Protein AF-A0A7R9NXJ5-F1 (afdb_monomer_lite)

Secondary structure (DSSP, 8-state):
----------------------------S---SS-S--S------SS------S--------------------PPS-S-HHHHHHHHHHHHHHHHHHHHHHHHHHHHHHHHHHHHHHHHHHHHHHHHHHHHHHHHHHHHHHHHHHHHHHHHHHHHHHHHHHHHHHHHHHHHHHHHHHHHHHHHHHHHHHHHHHHHHHHHHHHHS-HHHHHHHHHHHHHHHHHHHHHHHHHHHHHHHHHHHHHHHHHHHHHHHHHHH-S------

Radius of gyration: 55.06 Å; chains: 1; bounding box: 119×91×151 Å

InterPro domains:
  IPR051234 TAO Serine/Threonine-Protein Kinase [PTHR47167] (94-249)

pLDDT: mean 73.95, std 26.79, range [26.92, 98.69]

Sequence (265 aa):
MVCAFLQASGSFVASRESSKGEYLHCASPVHTWLSLHSRSAHQYDVTLLSPCALELWVPPCVALEGRSRGLALRLPHGQDHSSTLTHFTNLLWELTKRQHQLEQAHAMLLRHHEKTQELEYHQQRAVHQLREDQTHRQHTTELHNQDDYMQRLERELRKKHALELKQQPKSLKQKEMQIRKQFRETCKIQTLQYKALKTQILQSTPKEEQKTVIKKLKEEQRRKLALLGDQYEQSIAEMLQKQSTSHDELVVGFVLHAGPQDSFI

Structure (mmCIF, N/CA/C/O backbone):
data_AF-A0A7R9NXJ5-F1
#
_entry.id   AF-A0A7R9NXJ5-F1
#
loop_
_atom_site.group_PDB
_atom_site.id
_atom_site.type_symbol
_atom_site.label_atom_id
_atom_site.label_alt_id
_atom_site.label_comp_id
_atom_site.label_asym_id
_atom_site.label_entity_id
_atom_site.label_seq_id
_atom_site.pdbx_PDB_ins_code
_atom_site.Cartn_x
_atom_site.Cartn_y
_atom_site.Cartn_z
_atom_site.occupancy
_atom_site.B_iso_or_equiv
_atom_site.auth_seq_id
_atom_site.auth_comp_id
_atom_site.auth_asym_id
_atom_site.auth_atom_id
_atom_site.pdbx_PDB_model_num
ATOM 1 N N . MET A 1 1 ? 4.824 -61.905 -16.560 1.00 43.16 1 MET A N 1
ATOM 2 C CA . MET A 1 1 ? 6.131 -61.302 -16.228 1.00 43.16 1 MET A CA 1
ATOM 3 C C . MET A 1 1 ? 5.915 -60.379 -15.051 1.00 43.16 1 MET A C 1
ATOM 5 O O . MET A 1 1 ? 5.265 -59.354 -15.184 1.00 43.16 1 MET A O 1
ATOM 9 N N . VAL A 1 2 ? 6.339 -60.856 -13.888 1.00 32.81 2 VAL A N 1
ATOM 10 C CA . VAL A 1 2 ? 6.248 -60.201 -12.586 1.00 32.81 2 VAL A CA 1
ATOM 11 C C . VAL A 1 2 ? 7.582 -59.496 -12.368 1.00 32.81 2 VAL A C 1
ATOM 13 O O . VAL A 1 2 ? 8.611 -60.154 -12.477 1.00 32.81 2 VAL A O 1
ATOM 16 N N . CYS A 1 3 ? 7.576 -58.207 -12.043 1.00 33.50 3 CYS A N 1
ATOM 17 C CA . CYS A 1 3 ? 8.695 -57.581 -11.343 1.00 33.50 3 CYS A CA 1
ATOM 18 C C . CYS A 1 3 ? 8.150 -56.945 -10.069 1.00 33.50 3 CYS A C 1
ATOM 20 O O . CYS A 1 3 ? 7.547 -55.876 -10.083 1.00 33.50 3 CYS A O 1
ATOM 22 N N . ALA A 1 4 ? 8.337 -57.691 -8.986 1.00 36.78 4 ALA A N 1
ATOM 23 C CA . ALA A 1 4 ? 8.183 -57.274 -7.609 1.00 36.78 4 ALA A CA 1
ATOM 24 C C . ALA A 1 4 ? 9.553 -56.844 -7.064 1.00 36.78 4 ALA A C 1
ATOM 26 O O . ALA A 1 4 ? 10.541 -57.521 -7.327 1.00 36.78 4 ALA A O 1
ATOM 27 N N . PHE A 1 5 ? 9.582 -55.768 -6.282 1.00 37.03 5 PHE A N 1
ATOM 28 C CA . PHE A 1 5 ? 10.573 -55.450 -5.241 1.00 37.03 5 PHE A CA 1
ATOM 29 C C . PHE A 1 5 ? 9.850 -54.428 -4.336 1.00 37.03 5 PHE A C 1
ATOM 31 O O . PHE A 1 5 ? 9.515 -53.343 -4.799 1.00 37.03 5 PHE A O 1
ATOM 38 N N . LEU A 1 6 ? 9.251 -54.810 -3.195 1.00 35.72 6 LEU A N 1
ATOM 39 C CA . LEU A 1 6 ? 9.861 -54.900 -1.850 1.00 35.72 6 LEU A CA 1
ATOM 40 C C . LEU A 1 6 ? 10.930 -53.814 -1.602 1.00 35.72 6 LEU A C 1
ATOM 42 O O . LEU A 1 6 ? 11.835 -53.677 -2.407 1.00 35.72 6 LEU A O 1
ATOM 46 N N . GLN A 1 7 ? 11.009 -53.062 -0.503 1.00 34.72 7 GLN A N 1
ATOM 47 C CA . GLN A 1 7 ? 10.297 -52.945 0.776 1.00 34.72 7 GLN A CA 1
ATOM 48 C C . GLN A 1 7 ? 11.109 -51.890 1.563 1.00 34.72 7 GLN A C 1
ATOM 50 O O . GLN A 1 7 ? 12.332 -51.956 1.505 1.00 34.72 7 GLN A O 1
ATOM 55 N N . ALA A 1 8 ? 10.487 -50.959 2.297 1.00 33.97 8 ALA A N 1
ATOM 56 C CA . ALA A 1 8 ? 11.047 -50.395 3.541 1.00 33.97 8 ALA A CA 1
ATOM 57 C C . ALA A 1 8 ? 10.062 -49.407 4.183 1.00 33.97 8 ALA A C 1
ATOM 59 O O . ALA A 1 8 ? 10.048 -48.208 3.921 1.00 33.97 8 ALA A O 1
ATOM 60 N N . SER A 1 9 ? 9.228 -49.961 5.050 1.00 37.75 9 SER A N 1
ATOM 61 C CA . SER A 1 9 ? 8.516 -49.288 6.129 1.00 37.75 9 SER A CA 1
ATOM 62 C C . SER A 1 9 ? 9.496 -48.799 7.200 1.00 37.75 9 SER A C 1
ATOM 64 O O . SER A 1 9 ? 10.321 -49.579 7.673 1.00 37.75 9 SER A O 1
ATOM 66 N N . GLY A 1 10 ? 9.353 -47.548 7.637 1.00 31.59 10 GLY A N 1
ATOM 67 C CA . GLY A 1 10 ? 10.065 -46.996 8.788 1.00 31.59 10 GLY A CA 1
ATOM 68 C C . GLY A 1 10 ? 9.256 -45.876 9.431 1.00 31.59 10 GLY A C 1
ATOM 69 O O . GLY A 1 10 ? 9.379 -44.715 9.057 1.00 31.59 10 GLY A O 1
ATOM 70 N N . SER A 1 11 ? 8.387 -46.241 10.370 1.00 33.34 11 SER A N 1
ATOM 71 C CA . SER A 1 11 ? 7.677 -45.318 11.254 1.00 33.34 11 SER A CA 1
ATOM 72 C C . SER A 1 11 ? 8.607 -44.911 12.398 1.00 33.34 11 SER A C 1
ATOM 74 O O . SER A 1 11 ? 9.073 -45.777 13.134 1.00 33.34 11 SER A O 1
ATOM 76 N N . PHE A 1 12 ? 8.845 -43.612 12.582 1.00 26.92 12 PHE A N 1
ATOM 77 C CA . PHE A 1 12 ? 9.466 -43.082 13.796 1.00 26.92 12 PHE A CA 1
ATOM 78 C C . PHE A 1 12 ? 8.558 -42.013 14.408 1.00 26.92 12 PHE A C 1
ATOM 80 O O . PHE A 1 12 ? 8.252 -40.997 13.788 1.00 26.92 12 PHE A O 1
ATOM 87 N N . VAL A 1 13 ? 8.100 -42.298 15.625 1.00 35.72 13 VAL A N 1
ATOM 88 C CA . VAL A 1 13 ? 7.356 -41.406 16.515 1.00 35.72 13 VAL A CA 1
ATOM 89 C C . VAL A 1 13 ? 8.332 -40.918 17.586 1.00 35.72 13 VAL A C 1
ATOM 91 O O . VAL A 1 13 ? 8.887 -41.745 18.300 1.00 35.72 13 VAL A O 1
ATOM 94 N N . ALA A 1 14 ? 8.489 -39.602 17.734 1.00 31.45 14 ALA A N 1
ATOM 95 C CA . ALA A 1 14 ? 8.910 -38.926 18.970 1.00 31.45 14 ALA A CA 1
ATOM 96 C C . ALA A 1 14 ? 8.582 -37.427 18.820 1.00 31.45 14 ALA A C 1
ATOM 98 O O . ALA A 1 14 ? 9.073 -36.762 17.917 1.00 31.45 14 ALA A O 1
ATOM 99 N N . SER A 1 15 ? 7.521 -36.954 19.472 1.00 28.36 15 SER A N 1
ATOM 100 C CA . SER A 1 15 ? 7.561 -36.211 20.744 1.00 28.36 15 SER A CA 1
ATOM 101 C C . SER A 1 15 ? 8.179 -34.810 20.669 1.00 28.36 15 SER A C 1
ATOM 103 O O . SER A 1 15 ? 9.385 -34.618 20.672 1.00 28.36 15 SER A O 1
ATOM 105 N N . ARG A 1 16 ? 7.249 -33.849 20.657 1.00 32.72 16 ARG A N 1
ATOM 106 C CA . ARG A 1 16 ? 7.254 -32.513 21.272 1.00 32.72 16 ARG A CA 1
ATOM 107 C C . ARG A 1 16 ? 8.431 -32.215 22.215 1.00 32.72 16 ARG A C 1
ATOM 109 O O . ARG A 1 16 ? 8.501 -32.785 23.297 1.00 32.72 16 ARG A O 1
ATOM 116 N N . GLU A 1 17 ? 9.184 -31.170 21.886 1.00 30.17 17 GLU A N 1
ATOM 117 C CA . GLU A 1 17 ? 9.764 -30.265 22.878 1.00 30.17 17 GLU A CA 1
ATOM 118 C C . GLU A 1 17 ? 9.956 -28.859 22.301 1.00 30.17 17 GLU A C 1
ATOM 120 O O . GLU A 1 17 ? 10.064 -28.642 21.096 1.00 30.17 17 GLU A O 1
ATOM 125 N N . SER A 1 18 ? 9.837 -27.900 23.208 1.00 31.48 18 SER A N 1
ATOM 126 C CA . SER A 1 18 ? 9.565 -26.488 22.991 1.00 31.48 18 SER A CA 1
ATOM 127 C C . SER A 1 18 ? 10.825 -25.672 22.709 1.00 31.48 18 SER A C 1
ATOM 129 O O . SER A 1 18 ? 11.888 -25.944 23.254 1.00 31.48 18 SER A O 1
ATOM 131 N N . SER A 1 19 ? 10.612 -24.552 22.015 1.00 35.72 19 SER A N 1
ATOM 132 C CA . SER A 1 19 ? 11.403 -23.321 22.107 1.00 35.72 19 SER A CA 1
ATOM 133 C C . SER A 1 19 ? 12.824 -23.347 21.543 1.00 35.72 19 SER A C 1
ATOM 135 O O . SER A 1 19 ? 13.781 -23.652 22.247 1.00 35.72 19 SER A O 1
ATOM 137 N N . LYS A 1 20 ? 12.966 -22.800 20.332 1.00 32.66 20 LYS A N 1
ATOM 138 C CA . LYS A 1 20 ? 13.837 -21.647 20.043 1.00 32.66 20 LYS A CA 1
ATOM 139 C C . LYS A 1 20 ? 13.507 -21.122 18.646 1.00 32.66 20 LYS A C 1
ATOM 141 O O . LYS A 1 20 ? 13.391 -21.888 17.699 1.00 32.66 20 LYS A O 1
ATOM 146 N N . GLY A 1 21 ? 13.267 -19.816 18.559 1.00 41.59 21 GLY A N 1
ATOM 147 C CA . GLY A 1 21 ? 13.060 -19.130 17.294 1.00 41.59 21 GLY A CA 1
ATOM 148 C C . GLY A 1 21 ? 14.367 -19.101 16.517 1.00 41.59 21 GLY A C 1
ATOM 149 O O . GLY A 1 21 ? 15.309 -18.428 16.924 1.00 41.59 21 GLY A O 1
ATOM 150 N N . GLU A 1 22 ? 14.401 -19.825 15.408 1.00 32.97 22 GLU A N 1
ATOM 151 C CA . GLU A 1 22 ? 15.417 -19.683 14.377 1.00 32.97 22 GLU A CA 1
ATOM 152 C C . GLU A 1 22 ? 14.797 -18.894 13.226 1.00 32.97 22 GLU A C 1
ATOM 154 O O . GLU A 1 22 ? 13.813 -19.301 12.605 1.00 32.97 22 GLU A O 1
ATOM 159 N N . TYR A 1 23 ? 15.354 -17.707 12.997 1.00 36.25 23 TYR A N 1
ATOM 160 C CA . TYR A 1 23 ? 15.101 -16.903 11.813 1.00 36.25 23 TYR A CA 1
ATOM 161 C C . TYR A 1 23 ? 15.538 -17.710 10.586 1.00 36.25 23 TYR A C 1
ATOM 163 O O . TYR A 1 23 ? 16.728 -17.852 10.309 1.00 36.25 23 TYR A O 1
ATOM 171 N N . LEU A 1 24 ? 14.567 -18.249 9.852 1.00 37.28 24 LEU A N 1
ATOM 172 C CA . LEU A 1 24 ? 14.798 -18.883 8.562 1.00 37.28 24 LEU A CA 1
ATOM 173 C C . LEU A 1 24 ? 15.189 -17.819 7.534 1.00 37.28 24 LEU A C 1
ATOM 175 O O . LEU A 1 24 ? 14.365 -17.067 7.015 1.00 37.28 24 LEU A O 1
ATOM 179 N N . HIS A 1 25 ? 16.489 -17.800 7.255 1.00 36.94 25 HIS A N 1
ATOM 180 C CA . HIS A 1 25 ? 17.109 -17.265 6.055 1.00 36.94 25 HIS A CA 1
ATOM 181 C C . HIS A 1 25 ? 16.367 -17.750 4.798 1.00 36.94 25 HIS A C 1
ATOM 183 O O . HIS A 1 25 ? 16.513 -18.896 4.378 1.00 36.94 25 HIS A O 1
ATOM 189 N N . CYS A 1 26 ? 15.626 -16.854 4.146 1.00 31.62 26 CYS A N 1
ATOM 190 C CA . CYS A 1 26 ? 15.325 -16.977 2.723 1.00 31.62 26 CYS A CA 1
ATOM 191 C C . CYS A 1 26 ? 16.483 -16.343 1.947 1.00 31.62 26 CYS A C 1
ATOM 193 O O . CYS A 1 26 ? 16.496 -15.141 1.689 1.00 31.62 26 CYS A O 1
ATOM 195 N N . ALA A 1 27 ? 17.490 -17.150 1.614 1.00 34.47 27 ALA A N 1
ATOM 196 C CA . ALA A 1 27 ? 18.501 -16.783 0.635 1.00 34.47 27 ALA A CA 1
ATOM 197 C C . ALA A 1 27 ? 17.892 -16.917 -0.772 1.00 34.47 27 ALA A C 1
ATOM 199 O O . ALA A 1 27 ? 17.761 -18.022 -1.292 1.00 34.47 27 ALA A O 1
ATOM 200 N N . SER A 1 28 ? 17.501 -15.789 -1.369 1.00 32.62 28 SER A N 1
ATOM 201 C CA . SER A 1 28 ? 17.248 -15.682 -2.810 1.00 32.62 28 SER A CA 1
ATOM 202 C C . SER A 1 28 ? 18.477 -15.040 -3.476 1.00 32.62 28 SER A C 1
ATOM 204 O O . SER A 1 28 ? 18.920 -13.980 -3.022 1.00 32.62 28 SER A O 1
ATOM 206 N N . PRO A 1 29 ? 19.080 -15.658 -4.507 1.00 44.16 29 PRO A N 1
ATOM 207 C CA . PRO A 1 29 ? 20.347 -15.217 -5.080 1.00 44.16 29 PRO A CA 1
ATOM 208 C C . PRO A 1 29 ? 20.138 -14.131 -6.147 1.00 44.16 29 PRO A C 1
ATOM 210 O O . PRO A 1 29 ? 20.112 -14.431 -7.335 1.00 44.16 29 PRO A O 1
ATOM 213 N N . VAL A 1 30 ? 20.006 -12.860 -5.744 1.00 36.28 30 VAL A N 1
ATOM 214 C CA . VAL A 1 30 ? 20.091 -11.708 -6.681 1.00 36.28 30 VAL A CA 1
ATOM 215 C C . VAL A 1 30 ? 20.831 -10.496 -6.083 1.00 36.28 30 VAL A C 1
ATOM 217 O O . VAL A 1 30 ? 20.647 -9.364 -6.507 1.00 36.28 30 VAL A O 1
ATOM 220 N N . HIS A 1 31 ? 21.716 -10.700 -5.105 1.00 36.44 31 HIS A N 1
ATOM 221 C CA . HIS A 1 31 ? 22.570 -9.624 -4.586 1.00 36.44 31 HIS A CA 1
ATOM 222 C C . HIS A 1 31 ? 24.021 -10.085 -4.464 1.00 36.44 31 HIS A C 1
ATOM 224 O O . HIS A 1 31 ? 24.513 -10.404 -3.384 1.00 36.44 31 HIS A O 1
ATOM 230 N N . THR A 1 32 ? 24.731 -10.122 -5.592 1.00 44.22 32 THR A N 1
ATOM 231 C CA . THR A 1 32 ? 26.203 -10.156 -5.591 1.00 44.22 32 THR A CA 1
ATOM 232 C C . THR A 1 32 ? 26.782 -9.545 -6.868 1.00 44.22 32 THR A C 1
ATOM 234 O O . THR A 1 32 ? 27.554 -10.194 -7.550 1.00 44.22 32 THR A O 1
ATOM 237 N N . TRP A 1 33 ? 26.411 -8.307 -7.223 1.00 36.44 33 TRP A N 1
ATOM 238 C CA . TRP A 1 33 ? 27.105 -7.560 -8.297 1.00 36.44 33 TRP A CA 1
ATOM 239 C C . TRP A 1 33 ? 27.173 -6.034 -8.104 1.00 36.44 33 TRP A C 1
ATOM 241 O O . TRP A 1 33 ? 27.367 -5.304 -9.066 1.00 36.44 33 TRP A O 1
ATOM 251 N N . LEU A 1 34 ? 27.069 -5.517 -6.874 1.00 39.12 34 LEU A N 1
ATOM 252 C CA . LEU A 1 34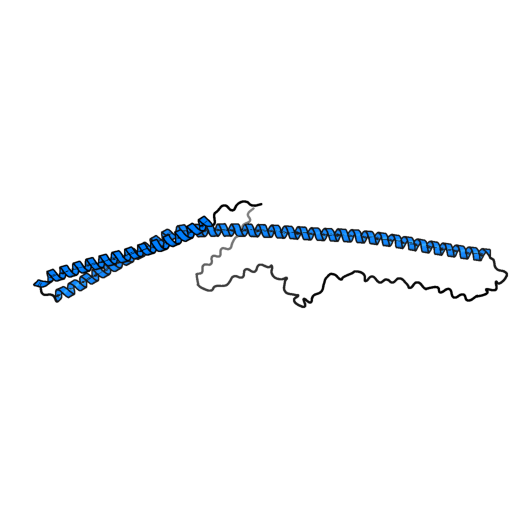 ? 27.214 -4.071 -6.620 1.00 39.12 34 LEU A CA 1
ATOM 253 C C . LEU A 1 34 ? 27.992 -3.768 -5.332 1.00 39.12 34 LEU A C 1
ATOM 255 O O . LEU A 1 34 ? 27.521 -3.068 -4.443 1.00 39.12 34 LEU A O 1
ATOM 259 N N . SER A 1 35 ? 29.207 -4.304 -5.216 1.00 38.69 35 SER A N 1
ATOM 260 C CA . SER A 1 35 ? 30.217 -3.786 -4.280 1.00 38.69 35 SER A CA 1
ATOM 261 C C . SER A 1 35 ? 31.618 -4.195 -4.719 1.00 38.69 35 SER A C 1
ATOM 263 O O . SER A 1 35 ? 32.303 -4.956 -4.051 1.00 38.69 35 SER A O 1
ATOM 265 N N . LEU A 1 36 ? 32.047 -3.673 -5.866 1.00 38.12 36 LEU A N 1
ATOM 266 C CA . LEU A 1 36 ? 33.455 -3.381 -6.115 1.00 38.12 36 LEU A CA 1
ATOM 267 C C . LEU A 1 36 ? 33.506 -2.297 -7.194 1.00 38.12 36 LEU A C 1
ATOM 269 O O . LEU A 1 36 ? 33.405 -2.609 -8.372 1.00 38.12 36 LEU A O 1
ATOM 273 N N . HIS A 1 37 ? 33.525 -1.037 -6.758 1.00 32.81 37 HIS A N 1
ATOM 274 C CA . HIS A 1 37 ? 34.152 0.144 -7.379 1.00 32.81 37 HIS A CA 1
ATOM 275 C C . HIS A 1 37 ? 33.561 1.396 -6.717 1.00 32.81 37 HIS A C 1
ATOM 277 O O . HIS A 1 37 ? 32.760 2.123 -7.287 1.00 32.81 37 HIS A O 1
ATOM 283 N N . SER A 1 38 ? 33.962 1.637 -5.468 1.00 33.06 38 SER A N 1
ATOM 284 C CA . SER A 1 38 ? 33.853 2.959 -4.853 1.00 33.06 38 SER A CA 1
ATOM 285 C C . SER A 1 38 ? 35.270 3.445 -4.572 1.00 33.06 38 SER A C 1
ATOM 287 O O . SER A 1 38 ? 35.799 3.334 -3.469 1.00 33.06 38 SER A O 1
ATOM 289 N N . ARG A 1 39 ? 35.935 3.888 -5.642 1.00 36.16 39 ARG A N 1
ATOM 290 C CA . ARG A 1 39 ? 37.075 4.801 -5.586 1.00 36.16 39 ARG A CA 1
ATOM 291 C C . ARG A 1 39 ? 36.915 5.803 -6.721 1.00 36.16 39 ARG A C 1
ATOM 293 O O . ARG A 1 39 ? 36.921 5.425 -7.884 1.00 36.16 39 ARG A O 1
ATOM 300 N N . SER A 1 40 ? 36.842 7.071 -6.327 1.00 32.94 40 SER A N 1
ATOM 301 C CA . SER A 1 40 ? 37.093 8.249 -7.155 1.00 32.94 40 SER A CA 1
ATOM 302 C C . SER A 1 40 ? 36.019 8.619 -8.184 1.00 32.94 40 SER A C 1
ATOM 304 O O . SER A 1 40 ? 36.245 8.568 -9.387 1.00 32.94 40 SER A O 1
ATOM 306 N N . ALA A 1 41 ? 34.880 9.126 -7.704 1.00 32.28 41 ALA A N 1
ATOM 307 C CA . ALA A 1 41 ? 34.065 10.057 -8.482 1.00 32.28 41 ALA A CA 1
ATOM 308 C C . ALA A 1 41 ? 34.708 11.456 -8.418 1.00 32.28 41 ALA A C 1
ATOM 310 O O . ALA A 1 41 ? 34.223 12.354 -7.736 1.00 32.28 41 ALA A O 1
ATOM 311 N N . HIS A 1 42 ? 35.844 11.616 -9.101 1.00 35.16 42 HIS A N 1
ATOM 312 C CA . HIS A 1 42 ? 36.229 12.917 -9.630 1.00 35.16 42 HIS A CA 1
ATOM 313 C C . HIS A 1 42 ? 35.553 13.049 -10.992 1.00 35.16 42 HIS A C 1
ATOM 315 O O . HIS A 1 42 ? 35.786 12.263 -11.902 1.00 35.16 42 HIS A O 1
ATOM 321 N N . GLN A 1 43 ? 34.650 14.016 -11.051 1.00 41.22 43 GLN A N 1
ATOM 322 C CA . GLN A 1 43 ? 34.274 14.830 -12.197 1.00 41.22 43 GLN A CA 1
ATOM 323 C C . GLN A 1 43 ? 35.194 14.668 -13.420 1.00 41.22 43 GLN A C 1
ATOM 325 O O . GLN A 1 43 ? 36.267 15.260 -13.474 1.00 41.22 43 GLN A O 1
ATOM 330 N N . TYR A 1 44 ? 34.740 13.900 -14.409 1.00 33.00 44 TYR A N 1
ATOM 331 C CA . TYR A 1 44 ? 35.252 13.975 -15.772 1.00 33.00 44 TYR A CA 1
ATOM 332 C C . TYR A 1 44 ? 34.069 13.979 -16.737 1.00 33.00 44 TYR A C 1
ATOM 334 O O . TYR A 1 44 ? 33.336 12.998 -16.858 1.00 33.00 44 TYR A O 1
ATOM 342 N N . ASP A 1 45 ? 33.894 15.133 -17.378 1.00 32.25 45 ASP A N 1
ATOM 343 C CA . ASP A 1 45 ? 33.149 15.326 -18.616 1.00 32.25 45 ASP A CA 1
ATOM 344 C C . ASP A 1 45 ? 33.484 14.215 -19.615 1.00 32.25 45 ASP A C 1
ATOM 346 O O . ASP A 1 45 ? 34.626 14.086 -20.059 1.00 32.25 45 ASP A O 1
ATOM 350 N N . VAL A 1 46 ? 32.477 13.452 -20.035 1.00 36.94 46 VAL A N 1
ATOM 351 C CA . VAL A 1 46 ? 32.570 12.594 -21.225 1.00 36.94 46 VAL A CA 1
ATOM 352 C C . VAL A 1 46 ? 31.965 13.351 -22.407 1.00 36.94 46 VAL A C 1
ATOM 354 O O . VAL A 1 46 ? 31.035 12.911 -23.071 1.00 36.94 46 VAL A O 1
ATOM 357 N N . THR A 1 47 ? 32.513 14.534 -22.655 1.00 42.53 47 THR A N 1
ATOM 358 C CA . THR A 1 47 ? 32.368 15.298 -23.898 1.00 42.53 47 THR A CA 1
ATOM 359 C C . THR A 1 47 ? 33.733 15.838 -24.291 1.00 42.53 47 THR A C 1
ATOM 361 O O . THR A 1 47 ? 33.887 17.034 -24.466 1.00 42.53 47 THR A O 1
ATOM 364 N N . LEU A 1 48 ? 34.754 14.981 -24.356 1.00 44.38 48 LEU A N 1
ATOM 365 C CA . LEU A 1 48 ? 36.069 15.307 -24.928 1.00 44.38 48 LEU A CA 1
ATOM 366 C C . LEU A 1 48 ? 36.877 14.018 -25.164 1.00 44.38 48 LEU A C 1
ATOM 368 O O . LEU A 1 48 ? 38.005 13.861 -24.718 1.00 44.38 48 LEU A O 1
ATOM 372 N N . LEU A 1 49 ? 36.299 13.068 -25.895 1.00 41.06 49 LEU A N 1
ATOM 373 C CA . LEU A 1 49 ? 37.093 12.074 -26.619 1.00 41.06 49 LEU A CA 1
ATOM 374 C C . LEU A 1 49 ? 36.817 12.272 -28.101 1.00 41.06 49 LEU A C 1
ATOM 376 O O . LEU A 1 49 ? 36.109 11.517 -28.756 1.00 41.06 49 LEU A O 1
ATOM 380 N N . SER A 1 50 ? 37.359 13.389 -28.581 1.00 37.00 50 SER A N 1
ATOM 381 C CA . SER A 1 50 ? 37.629 13.613 -29.990 1.00 37.00 50 SER A CA 1
ATOM 382 C C . SER A 1 50 ? 38.592 12.524 -30.471 1.00 37.00 50 SER A C 1
ATOM 384 O O . SER A 1 50 ? 39.708 12.441 -29.946 1.00 37.00 50 SER A O 1
ATOM 386 N N . PRO A 1 51 ? 38.232 11.701 -31.469 1.00 43.34 51 PRO A N 1
ATOM 387 C CA . PRO A 1 51 ? 39.198 10.875 -32.167 1.00 43.34 51 PRO A CA 1
ATOM 388 C C . PRO A 1 51 ? 39.934 11.747 -33.199 1.00 43.34 51 PRO A C 1
ATOM 390 O O . PRO A 1 51 ? 39.854 11.514 -34.397 1.00 43.34 51 PRO A O 1
ATOM 393 N N . CYS A 1 52 ? 40.653 12.775 -32.736 1.00 38.31 52 CYS A N 1
ATOM 394 C CA . CYS A 1 52 ? 41.647 13.496 -33.544 1.00 38.31 52 CYS A CA 1
ATOM 395 C C . CYS A 1 52 ? 43.072 12.954 -33.331 1.00 38.31 52 CYS A C 1
ATOM 397 O O . CYS A 1 52 ? 44.027 13.502 -33.871 1.00 38.31 52 CYS A O 1
ATOM 399 N N . ALA A 1 53 ? 43.239 11.863 -32.579 1.00 40.78 53 ALA A N 1
ATOM 400 C CA . ALA A 1 53 ? 44.518 11.176 -32.412 1.00 40.78 53 ALA A CA 1
ATOM 401 C C . ALA A 1 53 ? 44.716 10.088 -33.484 1.00 40.78 53 ALA A C 1
ATOM 403 O O . ALA A 1 53 ? 44.918 8.916 -33.184 1.00 40.78 53 ALA A O 1
ATOM 404 N N . LEU A 1 54 ? 44.643 10.490 -34.751 1.00 42.12 54 LEU A N 1
ATOM 405 C CA . LEU A 1 54 ? 45.319 9.806 -35.849 1.00 42.12 54 LEU A CA 1
ATOM 406 C C . LEU A 1 54 ? 46.226 10.852 -36.479 1.00 42.12 54 LEU A C 1
ATOM 408 O O . LEU A 1 54 ? 45.846 11.586 -37.385 1.00 42.12 54 LEU A O 1
ATOM 412 N N . GLU A 1 55 ? 47.389 10.972 -35.840 1.00 36.06 55 GLU A N 1
ATOM 413 C CA . GLU A 1 55 ? 48.678 11.291 -36.440 1.00 36.06 55 GLU A CA 1
ATOM 414 C C . GLU A 1 55 ? 48.570 11.676 -37.920 1.00 36.06 55 GLU A C 1
ATOM 416 O O . GLU A 1 55 ? 48.590 10.833 -38.821 1.00 36.06 55 GLU A O 1
ATOM 421 N N . LEU A 1 56 ? 48.504 12.986 -38.167 1.00 42.03 56 LEU A N 1
ATOM 422 C CA . LEU A 1 56 ? 49.039 13.551 -39.392 1.00 42.03 56 LEU A CA 1
ATOM 423 C C . LEU A 1 56 ? 50.535 13.216 -39.435 1.00 42.03 56 LEU A C 1
ATOM 425 O O . LEU A 1 56 ? 51.375 14.052 -39.113 1.00 42.03 56 LEU A O 1
ATOM 429 N N . TRP A 1 57 ? 50.882 12.019 -39.899 1.00 35.78 57 TRP A N 1
ATOM 430 C CA . TRP A 1 57 ? 52.151 11.835 -40.583 1.00 35.78 57 TRP A CA 1
ATOM 431 C C . TRP A 1 57 ? 51.933 12.144 -42.061 1.00 35.78 57 TRP A C 1
ATOM 433 O O . TRP A 1 57 ? 52.006 11.291 -42.941 1.00 35.78 57 TRP A O 1
ATOM 443 N N . VAL A 1 58 ? 51.617 13.411 -42.327 1.00 38.81 58 VAL A N 1
ATOM 444 C CA . VAL A 1 58 ? 51.913 13.995 -43.629 1.00 38.81 58 VAL A CA 1
ATOM 445 C C . VAL A 1 58 ? 53.433 14.165 -43.625 1.00 38.81 58 VAL A C 1
ATOM 447 O O . VAL A 1 58 ? 53.942 14.914 -42.786 1.00 38.81 58 VAL A O 1
ATOM 450 N N . PRO A 1 59 ? 54.194 13.443 -44.467 1.00 44.62 59 PRO A N 1
ATOM 451 C CA . PRO A 1 59 ? 55.623 13.692 -44.576 1.00 44.62 59 PRO A CA 1
ATOM 452 C C . PRO A 1 59 ? 55.815 15.175 -44.917 1.00 44.62 59 PRO A C 1
ATOM 454 O O . PRO A 1 59 ? 55.049 15.705 -45.727 1.00 44.62 59 PRO A O 1
ATOM 457 N N . PRO A 1 60 ? 56.782 15.876 -44.298 1.00 40.81 60 PRO A N 1
ATOM 458 C CA . PRO A 1 60 ? 56.979 17.288 -44.568 1.00 40.81 60 PRO A CA 1
ATOM 459 C C . PRO A 1 60 ? 57.211 17.450 -46.067 1.00 40.81 60 PRO A C 1
ATOM 461 O O . PRO A 1 60 ? 58.149 16.874 -46.622 1.00 40.81 60 PRO A O 1
ATOM 464 N N . CYS A 1 61 ? 56.331 18.212 -46.723 1.00 40.44 61 CYS A N 1
ATOM 465 C CA . CYS A 1 61 ? 56.578 18.726 -48.057 1.00 40.44 61 CYS A CA 1
ATOM 466 C C . CYS A 1 61 ? 57.947 19.398 -48.010 1.00 40.44 61 CYS A C 1
ATOM 468 O O . CYS A 1 61 ? 58.104 20.451 -47.391 1.00 40.44 61 CYS A O 1
ATOM 470 N N . VAL A 1 62 ? 58.950 18.758 -48.609 1.00 41.81 62 VAL A N 1
ATOM 471 C CA . VAL A 1 62 ? 60.252 19.372 -48.821 1.00 41.81 62 VAL A CA 1
ATOM 472 C C . VAL A 1 62 ? 59.981 20.593 -49.685 1.00 41.81 62 VAL A C 1
ATOM 474 O O . VAL A 1 62 ? 59.694 20.482 -50.876 1.00 41.81 62 VAL A O 1
ATOM 477 N N . ALA A 1 63 ? 60.010 21.761 -49.049 1.00 39.25 63 ALA A N 1
ATOM 478 C CA . ALA A 1 63 ? 60.078 23.036 -49.721 1.00 39.25 63 ALA A CA 1
ATOM 479 C C . ALA A 1 63 ? 61.350 23.016 -50.576 1.00 39.25 63 ALA A C 1
ATOM 481 O O . ALA A 1 63 ? 62.461 23.190 -50.078 1.00 39.25 63 ALA A O 1
ATOM 482 N N . LEU A 1 64 ? 61.191 22.752 -51.872 1.00 40.81 64 LEU A N 1
ATOM 483 C CA . LEU A 1 64 ? 62.206 23.054 -52.868 1.00 40.81 64 LEU A CA 1
ATOM 484 C C . LEU A 1 64 ? 62.255 24.579 -52.993 1.00 40.81 64 LEU A C 1
ATOM 486 O O . LEU A 1 64 ? 61.631 25.179 -53.865 1.00 40.81 64 LEU A O 1
ATOM 490 N N . GLU A 1 65 ? 62.981 25.213 -52.071 1.00 38.22 65 GLU A N 1
ATOM 491 C CA . GLU A 1 65 ? 63.510 26.554 -52.269 1.00 38.22 65 GLU A CA 1
ATOM 492 C C . GLU A 1 65 ? 64.295 26.553 -53.584 1.00 38.22 65 GLU A C 1
ATOM 494 O O . GLU A 1 65 ? 65.354 25.930 -53.707 1.00 38.22 65 GLU A O 1
ATOM 499 N N . GLY A 1 66 ? 63.763 27.256 -54.582 1.00 41.31 66 GLY A N 1
ATOM 500 C CA . GLY A 1 66 ? 64.452 27.570 -55.825 1.00 41.31 66 GLY A CA 1
ATOM 501 C C . GLY A 1 66 ? 65.666 28.449 -55.545 1.00 41.31 66 GLY A C 1
ATOM 502 O O . GLY A 1 66 ? 65.623 29.667 -55.693 1.00 41.31 66 GLY A O 1
ATOM 503 N N . ARG A 1 67 ? 66.774 27.832 -55.136 1.00 38.41 67 ARG A N 1
ATOM 504 C CA . ARG A 1 67 ? 68.080 28.475 -55.064 1.00 38.41 67 ARG A CA 1
ATOM 505 C C . ARG A 1 67 ? 68.710 28.379 -56.451 1.00 38.41 67 ARG A C 1
ATOM 507 O O . ARG A 1 67 ? 69.415 27.422 -56.757 1.00 38.41 67 ARG A O 1
ATOM 514 N N . SER A 1 68 ? 68.441 29.378 -57.290 1.00 44.16 68 SER A N 1
ATOM 515 C CA . SER A 1 68 ? 69.094 29.581 -58.586 1.00 44.16 68 SER A CA 1
ATOM 516 C C . SER A 1 68 ? 70.608 29.727 -58.407 1.00 44.16 68 SER A C 1
ATOM 518 O O . SER A 1 68 ? 71.133 30.829 -58.267 1.00 44.16 68 SER A O 1
ATOM 520 N N . ARG A 1 69 ? 71.336 28.609 -58.395 1.00 44.12 69 ARG A N 1
ATOM 521 C CA . ARG A 1 69 ? 72.767 28.585 -58.695 1.00 44.12 69 ARG A CA 1
ATOM 522 C C . ARG A 1 69 ? 72.900 28.097 -60.125 1.00 44.12 69 ARG A C 1
ATOM 524 O O . ARG A 1 69 ? 72.596 26.945 -60.420 1.00 44.12 69 ARG A O 1
ATOM 531 N N . GLY A 1 70 ? 73.317 28.999 -61.008 1.00 49.91 70 GLY A N 1
ATOM 532 C CA . GLY A 1 70 ? 73.658 28.668 -62.381 1.00 49.91 70 GLY A CA 1
ATOM 533 C C . GLY A 1 70 ? 74.751 27.605 -62.405 1.00 49.91 70 GLY A C 1
ATOM 534 O O . GLY A 1 70 ? 75.919 27.902 -62.167 1.00 49.91 70 GLY A O 1
ATOM 535 N N . LEU A 1 71 ? 74.364 26.367 -62.692 1.00 44.44 71 LEU A N 1
ATOM 536 C CA . LEU A 1 71 ? 75.271 25.338 -63.172 1.00 44.44 71 LEU A CA 1
ATOM 537 C C . LEU A 1 71 ? 75.210 25.388 -64.694 1.00 44.44 71 LEU A C 1
ATOM 539 O O . LEU A 1 71 ? 74.300 24.852 -65.322 1.00 44.44 71 LEU A O 1
ATOM 543 N N . ALA A 1 72 ? 76.180 26.087 -65.281 1.00 47.50 72 ALA A N 1
ATOM 544 C CA . ALA A 1 72 ? 76.475 25.994 -66.698 1.00 47.50 72 ALA A CA 1
ATOM 545 C C . ALA A 1 72 ? 76.969 24.568 -66.995 1.00 47.50 72 ALA A C 1
ATOM 547 O O . ALA A 1 72 ? 78.158 24.267 -66.889 1.00 47.50 72 ALA A O 1
ATOM 548 N N . LEU A 1 73 ? 76.037 23.674 -67.328 1.00 41.03 73 LEU A N 1
ATOM 549 C CA . LEU A 1 73 ? 76.336 22.355 -67.873 1.00 41.03 73 LEU A CA 1
ATOM 550 C C . LEU A 1 73 ? 76.898 22.540 -69.284 1.00 41.03 73 LEU A C 1
ATOM 552 O O . LEU A 1 73 ? 76.173 22.719 -70.260 1.00 41.03 73 LEU A O 1
ATOM 556 N N . ARG A 1 74 ? 78.228 22.530 -69.372 1.00 48.34 74 ARG A N 1
ATOM 557 C CA . ARG A 1 74 ? 78.965 22.389 -70.626 1.00 48.34 74 ARG A CA 1
ATOM 558 C C . ARG A 1 74 ? 78.649 20.993 -71.181 1.00 48.34 74 ARG A C 1
ATOM 560 O O . ARG A 1 74 ? 79.105 19.996 -70.631 1.00 48.34 74 ARG A O 1
ATOM 567 N N . LEU A 1 75 ? 77.818 20.937 -72.221 1.00 45.78 75 LEU A N 1
ATOM 568 C CA . LEU A 1 75 ? 77.415 19.701 -72.898 1.00 45.78 75 LEU A CA 1
ATOM 569 C C . LEU A 1 75 ? 78.637 19.019 -73.543 1.00 45.78 75 LEU A C 1
ATOM 571 O O . LEU A 1 75 ? 79.334 19.673 -74.324 1.00 45.78 75 LEU A O 1
ATOM 575 N N . PRO A 1 76 ? 78.908 17.729 -73.267 1.00 45.97 76 PRO A N 1
ATOM 576 C CA . PRO A 1 76 ? 79.866 16.966 -74.048 1.00 45.97 76 PRO A CA 1
ATOM 577 C C . PRO A 1 76 ? 79.237 16.607 -75.400 1.00 45.97 76 PRO A C 1
ATOM 579 O O . PRO A 1 76 ? 78.124 16.088 -75.483 1.00 45.97 76 PRO A O 1
ATOM 582 N N . HIS A 1 77 ? 79.959 16.925 -76.469 1.00 54.06 77 HIS A N 1
ATOM 583 C CA . HIS A 1 77 ? 79.621 16.535 -77.830 1.00 54.06 77 HIS A CA 1
ATOM 584 C C . HIS A 1 77 ? 79.829 15.024 -78.005 1.00 54.06 77 HIS A C 1
ATOM 586 O O . HIS A 1 77 ? 80.922 14.524 -77.747 1.00 54.06 77 HIS A O 1
ATOM 592 N N . GLY A 1 78 ? 78.794 14.336 -78.497 1.00 55.78 78 GLY A N 1
ATOM 593 C CA . GLY A 1 78 ? 78.879 12.972 -79.022 1.00 55.78 78 GLY A CA 1
ATOM 594 C C . GLY A 1 78 ? 78.363 11.885 -78.079 1.00 55.78 78 GLY A C 1
ATOM 595 O O . GLY A 1 78 ? 79.161 11.134 -77.535 1.00 55.78 78 GLY A O 1
ATOM 596 N N . GLN A 1 79 ? 77.040 11.776 -77.918 1.00 55.47 79 GLN A N 1
ATOM 597 C CA . GLN A 1 79 ? 76.354 10.583 -77.396 1.00 55.47 79 GLN A CA 1
ATOM 598 C C . GLN A 1 79 ? 74.892 10.589 -77.869 1.00 55.47 79 GLN A C 1
ATOM 600 O O . GLN A 1 79 ? 74.280 11.652 -77.962 1.00 55.47 79 GLN A O 1
ATOM 605 N N . ASP A 1 80 ? 74.350 9.415 -78.196 1.00 58.19 80 ASP A N 1
ATOM 606 C CA . ASP A 1 80 ? 73.055 9.210 -78.858 1.00 58.19 80 ASP A CA 1
ATOM 607 C C . ASP A 1 80 ? 71.875 9.895 -78.144 1.00 58.19 80 ASP A C 1
ATOM 609 O O . ASP A 1 80 ? 71.216 9.333 -77.265 1.00 58.19 80 ASP A O 1
ATOM 613 N N . HIS A 1 81 ? 71.561 11.120 -78.571 1.00 58.53 81 HIS A N 1
ATOM 614 C CA . HIS A 1 81 ? 70.472 11.945 -78.036 1.00 58.53 81 HIS A CA 1
ATOM 615 C C . HIS A 1 81 ? 69.089 11.277 -78.142 1.00 58.53 81 HIS A C 1
ATOM 617 O O . HIS A 1 81 ? 68.189 11.582 -77.362 1.00 58.53 81 HIS A O 1
ATOM 623 N N . SER A 1 82 ? 68.920 10.323 -79.064 1.00 63.16 82 SER A N 1
ATOM 624 C CA . SER A 1 82 ? 67.692 9.533 -79.184 1.00 63.16 82 SER A CA 1
ATOM 625 C C . SER A 1 82 ? 67.487 8.588 -77.995 1.00 63.16 82 SER A C 1
ATOM 627 O O . SER A 1 82 ? 66.358 8.439 -77.538 1.00 63.16 82 SER A O 1
ATOM 629 N N . SER A 1 83 ? 68.554 7.979 -77.461 1.00 70.62 83 SER A N 1
ATOM 630 C CA . SER A 1 83 ? 68.457 7.002 -76.364 1.00 70.62 83 SER A CA 1
ATOM 631 C C . SER A 1 83 ? 68.174 7.666 -75.011 1.00 70.62 83 SER A C 1
ATOM 633 O O . SER A 1 83 ? 67.514 7.087 -74.144 1.00 70.62 83 SER A O 1
ATOM 635 N N . THR A 1 84 ? 68.665 8.889 -74.809 1.00 74.25 84 THR A N 1
ATOM 636 C CA . THR A 1 84 ? 68.451 9.660 -73.574 1.00 74.25 84 THR A CA 1
ATOM 637 C C . THR A 1 84 ? 67.049 10.270 -73.518 1.00 74.25 84 THR A C 1
ATOM 639 O O . THR A 1 84 ? 66.414 10.235 -72.464 1.00 74.25 84 THR A O 1
ATOM 642 N N . LEU A 1 85 ? 66.509 10.726 -74.656 1.00 79.00 85 LEU A N 1
ATOM 643 C CA . LEU A 1 85 ? 65.108 11.151 -74.784 1.00 79.00 85 LEU A CA 1
ATOM 644 C C . LEU A 1 85 ? 64.121 9.998 -74.536 1.00 79.00 85 LEU A C 1
ATOM 646 O O . LEU A 1 85 ? 63.133 10.180 -73.821 1.00 79.00 85 LEU A O 1
ATOM 650 N N . THR A 1 86 ? 64.394 8.796 -75.056 1.00 82.12 86 THR A N 1
ATOM 651 C CA . THR A 1 86 ? 63.562 7.610 -74.778 1.00 82.12 86 THR A CA 1
ATOM 652 C C . THR A 1 86 ? 63.611 7.197 -73.308 1.00 82.12 86 THR A C 1
ATOM 654 O O . THR A 1 86 ? 62.599 6.812 -72.736 1.00 82.12 86 THR A O 1
ATOM 657 N N . HIS A 1 87 ? 64.767 7.320 -72.651 1.00 86.06 87 HIS A N 1
ATOM 658 C CA . HIS A 1 87 ? 64.875 7.017 -71.225 1.00 86.06 87 HIS A CA 1
ATOM 659 C C . HIS A 1 87 ? 64.102 8.025 -70.359 1.00 86.06 87 HIS A C 1
ATOM 661 O O . HIS A 1 87 ? 63.358 7.627 -69.465 1.00 86.06 87 HIS A O 1
ATOM 667 N N . PHE A 1 88 ? 64.214 9.322 -70.659 1.00 89.62 88 PHE A N 1
ATOM 668 C CA . PHE A 1 88 ? 63.477 10.368 -69.948 1.00 89.62 88 PHE A CA 1
ATOM 669 C C . PHE A 1 88 ? 61.955 10.231 -70.113 1.00 89.62 88 PHE A C 1
ATOM 671 O O . PHE A 1 88 ? 61.212 10.346 -69.142 1.00 89.62 88 PHE A O 1
ATOM 678 N N . THR A 1 89 ? 61.481 9.930 -71.324 1.00 88.50 89 THR A N 1
ATOM 679 C CA . THR A 1 89 ? 60.048 9.705 -71.586 1.00 88.50 89 THR A CA 1
ATOM 680 C C . THR A 1 89 ? 59.512 8.452 -70.890 1.00 88.50 89 THR A C 1
ATOM 682 O O . THR A 1 89 ? 58.420 8.504 -70.324 1.00 88.50 89 THR A O 1
ATOM 685 N N . ASN A 1 90 ? 60.292 7.366 -70.834 1.00 91.19 90 ASN A N 1
ATOM 686 C CA . ASN A 1 90 ? 59.947 6.180 -70.044 1.00 91.19 90 ASN A CA 1
ATOM 687 C C . ASN A 1 90 ? 59.854 6.497 -68.544 1.00 91.19 90 ASN A C 1
ATOM 689 O O . ASN A 1 90 ? 58.886 6.102 -67.900 1.00 91.19 90 ASN A O 1
ATOM 693 N N . LEU A 1 91 ? 60.806 7.263 -67.997 1.00 92.62 91 LEU A N 1
ATOM 694 C CA . LEU A 1 91 ? 60.784 7.673 -66.591 1.00 92.62 91 LEU A CA 1
ATOM 695 C C . LEU A 1 91 ? 59.551 8.527 -66.265 1.00 92.62 91 LEU A C 1
ATOM 697 O O . LEU A 1 91 ? 58.900 8.308 -65.245 1.00 92.62 91 LEU A O 1
ATOM 701 N N . LEU A 1 92 ? 59.194 9.474 -67.137 1.00 93.75 92 LEU A N 1
ATOM 702 C CA . LEU A 1 92 ? 57.969 10.261 -66.980 1.00 93.75 92 LEU A CA 1
ATOM 703 C C . LEU A 1 92 ? 56.728 9.370 -66.983 1.00 93.75 92 LEU A C 1
ATOM 705 O O . LEU A 1 92 ? 55.877 9.515 -66.111 1.00 93.75 92 LEU A O 1
ATOM 709 N N . TRP A 1 93 ? 56.641 8.425 -67.919 1.00 94.56 93 TRP A N 1
ATOM 710 C CA . TRP A 1 93 ? 55.522 7.490 -67.978 1.00 94.56 93 TRP A CA 1
ATOM 711 C C . TRP A 1 93 ? 55.420 6.625 -66.713 1.00 94.56 93 TRP A C 1
ATOM 713 O O . TRP A 1 93 ? 54.329 6.455 -66.167 1.00 94.56 93 TRP A O 1
ATOM 723 N N . GLU A 1 94 ? 56.545 6.123 -66.197 1.00 95.44 94 GLU A N 1
ATOM 724 C CA . GLU A 1 94 ? 56.590 5.362 -64.944 1.00 95.44 94 GLU A CA 1
ATOM 725 C C . GLU A 1 94 ? 56.150 6.200 -63.736 1.00 95.44 94 GLU A C 1
ATOM 727 O O . GLU A 1 94 ? 55.371 5.719 -62.907 1.00 95.44 94 GLU A O 1
ATOM 732 N N . LEU A 1 95 ? 56.589 7.460 -63.650 1.00 95.88 95 LEU A N 1
ATOM 733 C CA . LEU A 1 95 ? 56.170 8.395 -62.604 1.00 95.88 95 LEU A CA 1
ATOM 734 C C . LEU A 1 95 ? 54.675 8.717 -62.701 1.00 95.88 95 LEU A C 1
ATOM 736 O O . LEU A 1 95 ? 53.971 8.647 -61.695 1.00 95.88 95 LEU A O 1
ATOM 740 N N . THR A 1 96 ? 54.160 8.994 -63.900 1.00 95.75 96 THR A N 1
ATOM 741 C CA . THR A 1 96 ? 52.725 9.218 -64.126 1.00 95.75 96 THR A CA 1
ATOM 742 C C . THR A 1 96 ? 51.904 7.984 -63.751 1.00 95.75 96 THR A C 1
ATOM 744 O O . THR A 1 96 ? 50.859 8.104 -63.114 1.00 95.75 96 THR A O 1
ATOM 747 N N . LYS A 1 97 ? 52.385 6.779 -64.073 1.00 96.69 97 LYS A N 1
ATOM 748 C CA . LYS A 1 97 ? 51.723 5.526 -63.692 1.00 96.69 97 LYS A CA 1
ATOM 749 C C . LYS A 1 97 ? 51.691 5.331 -62.173 1.00 96.69 97 LYS A C 1
ATOM 751 O O . LYS A 1 97 ? 50.653 4.950 -61.636 1.00 96.69 97 LYS A O 1
ATOM 756 N N . ARG A 1 98 ? 52.801 5.601 -61.477 1.00 96.81 98 ARG A N 1
ATOM 757 C CA . ARG A 1 98 ? 52.878 5.558 -60.004 1.00 96.81 98 ARG A CA 1
ATOM 758 C C . ARG A 1 98 ? 51.931 6.575 -59.364 1.00 96.81 98 ARG A C 1
ATOM 760 O O . ARG A 1 98 ? 51.219 6.221 -58.430 1.00 96.81 98 ARG A O 1
ATOM 767 N N . GLN A 1 99 ? 51.882 7.795 -59.898 1.00 95.94 99 GLN A N 1
ATOM 768 C CA . GLN A 1 99 ? 50.964 8.843 -59.451 1.00 95.94 99 GLN A CA 1
ATOM 769 C C . GLN A 1 99 ? 49.501 8.402 -59.598 1.00 95.94 99 GLN A C 1
ATOM 771 O O . GLN A 1 99 ? 48.730 8.492 -58.646 1.00 95.94 99 GLN A O 1
ATOM 776 N N . HIS A 1 100 ? 49.137 7.824 -60.745 1.00 97.31 100 HIS A N 1
ATOM 777 C CA . HIS A 1 100 ? 47.785 7.318 -60.971 1.00 97.31 100 HIS A CA 1
ATOM 778 C C . HIS A 1 100 ? 47.399 6.188 -60.001 1.00 97.31 100 HIS A C 1
ATOM 780 O O . HIS A 1 100 ? 46.281 6.156 -59.494 1.00 97.31 100 HIS A O 1
ATOM 786 N N . GLN A 1 101 ? 48.322 5.267 -59.701 1.00 97.12 101 GLN A N 1
ATOM 787 C CA . GLN A 1 101 ? 48.089 4.206 -58.712 1.00 97.12 101 GLN A CA 1
ATOM 788 C C . GLN A 1 101 ? 47.848 4.773 -57.306 1.00 97.12 101 GLN A C 1
ATOM 790 O O . GLN A 1 101 ? 46.976 4.281 -56.590 1.00 97.12 101 GLN A O 1
ATOM 795 N N . LEU A 1 102 ? 48.590 5.816 -56.922 1.00 97.75 102 LEU A N 1
ATOM 796 C CA . LEU A 1 102 ? 48.405 6.496 -55.641 1.00 97.75 102 LEU A CA 1
ATOM 797 C C . LEU A 1 102 ? 47.036 7.187 -55.567 1.00 97.75 102 LEU A C 1
ATOM 799 O O . LEU A 1 102 ? 46.325 7.036 -54.578 1.00 97.75 102 LEU A O 1
ATOM 803 N N . GLU A 1 103 ? 46.633 7.885 -56.629 1.00 97.75 103 GLU A N 1
ATOM 804 C CA . GLU A 1 103 ? 45.318 8.533 -56.724 1.00 97.75 103 GLU A CA 1
ATOM 805 C C . GLU A 1 103 ? 44.169 7.524 -56.624 1.00 97.75 103 GLU A C 1
ATOM 807 O O . GLU A 1 103 ? 43.204 7.753 -55.895 1.00 97.75 103 GLU A O 1
ATOM 812 N N . GLN A 1 104 ? 44.288 6.376 -57.298 1.00 98.00 104 GLN A N 1
ATOM 813 C CA . GLN A 1 104 ? 43.314 5.289 -57.192 1.00 98.00 104 GLN A CA 1
ATOM 814 C C . GLN A 1 104 ? 43.232 4.727 -55.767 1.00 98.00 104 GLN A C 1
ATOM 816 O O . GLN A 1 104 ? 42.131 4.510 -55.256 1.00 98.00 104 GLN A O 1
ATOM 821 N N . ALA A 1 105 ? 44.377 4.510 -55.111 1.00 97.50 105 ALA A N 1
ATOM 822 C CA . ALA A 1 105 ? 44.426 4.025 -53.734 1.00 97.50 105 ALA A CA 1
ATOM 823 C C . ALA A 1 105 ? 43.801 5.032 -52.754 1.00 97.50 105 ALA A C 1
ATOM 825 O O . ALA A 1 105 ? 42.993 4.648 -51.910 1.00 97.50 105 ALA A O 1
ATOM 826 N N . HIS A 1 106 ? 44.100 6.325 -52.901 1.00 97.94 106 HIS A N 1
ATOM 827 C CA . HIS A 1 106 ? 43.482 7.385 -52.102 1.00 97.94 106 HIS A CA 1
ATOM 828 C C . HIS A 1 106 ? 41.966 7.460 -52.325 1.00 97.94 106 HIS A C 1
ATOM 830 O O . HIS A 1 106 ? 41.210 7.516 -51.357 1.00 97.94 106 HIS A O 1
ATOM 836 N N . ALA A 1 107 ? 41.500 7.387 -53.575 1.00 98.06 107 ALA A N 1
ATOM 837 C CA . ALA A 1 107 ? 40.071 7.374 -53.881 1.00 98.06 107 ALA A CA 1
ATOM 838 C C . ALA A 1 107 ? 39.355 6.157 -53.268 1.00 98.06 107 ALA A C 1
ATOM 840 O O . ALA A 1 107 ? 38.231 6.278 -52.780 1.00 98.06 107 ALA A O 1
ATOM 841 N N . MET A 1 108 ? 40.002 4.988 -53.261 1.00 98.12 108 MET A N 1
ATOM 842 C CA . MET A 1 108 ? 39.482 3.791 -52.599 1.00 98.12 108 MET A CA 1
ATOM 843 C C . MET A 1 108 ? 39.391 3.977 -51.078 1.00 98.12 108 MET A C 1
ATOM 845 O O . MET A 1 108 ? 38.360 3.647 -50.493 1.00 98.12 108 MET A O 1
ATOM 849 N N . LEU A 1 109 ? 40.435 4.522 -50.446 1.00 98.12 109 LEU A N 1
ATOM 850 C CA . LEU A 1 109 ? 40.460 4.773 -49.002 1.00 98.12 109 LEU A CA 1
ATOM 851 C C . LEU A 1 109 ? 39.356 5.741 -48.568 1.00 98.12 109 LEU A C 1
ATOM 853 O O . LEU A 1 109 ? 38.668 5.464 -47.589 1.00 98.12 109 LEU A O 1
ATOM 857 N N . LEU A 1 110 ? 39.140 6.826 -49.318 1.00 98.25 110 LEU A N 1
ATOM 858 C CA . LEU A 1 110 ? 38.071 7.789 -49.031 1.00 98.25 110 LEU A CA 1
ATOM 859 C C . LEU A 1 110 ? 36.686 7.132 -49.083 1.00 98.25 110 LEU A C 1
ATOM 861 O O . LEU A 1 110 ? 35.908 7.270 -48.144 1.00 98.25 110 LEU A O 1
ATOM 865 N N . ARG A 1 111 ? 36.407 6.328 -50.117 1.00 98.31 111 ARG A N 1
ATOM 866 C CA . ARG A 1 111 ? 35.137 5.587 -50.224 1.00 98.31 111 ARG A CA 1
ATOM 867 C C . ARG A 1 111 ? 34.944 4.595 -49.080 1.00 98.31 111 ARG A C 1
ATOM 869 O O . ARG A 1 111 ? 33.840 4.461 -48.562 1.00 98.31 111 ARG A O 1
ATOM 876 N N . HIS A 1 112 ? 36.002 3.883 -48.691 1.00 98.31 112 HIS A N 1
ATOM 877 C CA . HIS A 1 112 ? 35.939 2.982 -47.542 1.00 98.31 112 HIS A CA 1
ATOM 878 C C . HIS A 1 112 ? 35.663 3.741 -46.247 1.00 98.31 112 HIS A C 1
ATOM 880 O O . HIS A 1 112 ? 34.841 3.288 -45.459 1.00 98.31 112 HIS A O 1
ATOM 886 N N . HIS A 1 113 ? 36.305 4.891 -46.045 1.00 98.12 113 HIS A N 1
ATOM 887 C CA . HIS A 1 113 ? 36.072 5.729 -44.877 1.00 98.12 113 HIS A CA 1
ATOM 888 C C . HIS A 1 113 ? 34.616 6.199 -44.796 1.00 98.12 113 HIS A C 1
ATOM 890 O O . HIS A 1 113 ? 33.985 6.008 -43.760 1.00 98.12 113 HIS A O 1
ATOM 896 N N . GLU A 1 114 ? 34.059 6.706 -45.898 1.00 98.31 114 GLU A N 1
ATOM 897 C CA . GLU A 1 114 ? 32.646 7.100 -45.982 1.00 98.31 114 GLU A CA 1
ATOM 898 C C . GLU A 1 114 ? 31.715 5.928 -45.642 1.00 98.31 114 GLU A C 1
ATOM 900 O O . GLU A 1 114 ? 30.813 6.067 -44.819 1.00 98.31 114 GLU A O 1
ATOM 905 N N . LYS A 1 115 ? 31.965 4.736 -46.202 1.00 98.31 115 LYS A N 1
ATOM 906 C CA . LYS A 1 115 ? 31.145 3.549 -45.908 1.00 98.31 115 LYS A CA 1
ATOM 907 C C . LYS A 1 115 ? 31.254 3.070 -44.470 1.00 98.31 115 LYS A C 1
ATOM 909 O O . LYS A 1 115 ? 30.243 2.675 -43.894 1.00 98.31 115 LYS A O 1
ATOM 914 N N . THR A 1 116 ? 32.440 3.122 -43.881 1.00 98.25 116 THR A N 1
ATOM 915 C CA . THR A 1 116 ? 32.617 2.791 -42.466 1.00 98.25 116 THR A CA 1
ATOM 916 C C . THR A 1 116 ? 31.869 3.787 -41.582 1.00 98.25 116 THR A C 1
ATOM 918 O O . THR A 1 116 ? 31.109 3.361 -40.717 1.00 98.25 116 THR A O 1
ATOM 921 N N . GLN A 1 117 ? 31.991 5.092 -41.847 1.00 98.56 117 GLN A N 1
ATOM 922 C CA . GLN A 1 117 ? 31.276 6.129 -41.095 1.00 98.56 117 GLN A CA 1
ATOM 923 C C . GLN A 1 117 ? 29.753 5.992 -41.203 1.00 98.56 117 GLN A C 1
ATOM 925 O O . GLN A 1 117 ? 29.053 6.092 -40.195 1.00 98.56 117 GLN A O 1
ATOM 930 N N . GLU A 1 118 ? 29.229 5.730 -42.405 1.00 98.44 118 GLU A N 1
ATOM 931 C CA . GLU A 1 118 ? 27.801 5.468 -42.614 1.00 98.44 118 GLU A CA 1
ATOM 932 C C . GLU A 1 118 ? 27.327 4.293 -41.738 1.00 98.44 118 GLU A C 1
ATOM 934 O O . GLU A 1 118 ? 26.324 4.407 -41.028 1.00 98.44 118 GLU A O 1
ATOM 939 N N . LEU A 1 119 ? 28.057 3.172 -41.747 1.00 98.50 119 LEU A N 1
ATOM 940 C CA . LEU A 1 119 ? 27.713 1.981 -40.964 1.00 98.50 119 LEU A CA 1
ATOM 941 C C . LEU A 1 119 ? 27.774 2.232 -39.454 1.00 98.50 119 LEU A C 1
ATOM 943 O O . LEU A 1 119 ? 26.863 1.819 -38.734 1.00 98.50 119 LEU A O 1
ATOM 947 N N . GLU A 1 120 ? 28.804 2.929 -38.978 1.00 98.25 120 GLU A N 1
ATOM 948 C CA . GLU A 1 120 ? 28.940 3.306 -37.569 1.00 98.25 120 GLU A CA 1
ATOM 949 C C . GLU A 1 120 ? 27.772 4.185 -37.116 1.00 98.25 120 GLU A C 1
ATOM 951 O O . GLU A 1 120 ? 27.165 3.918 -36.076 1.00 98.25 120 GLU A O 1
ATOM 956 N N . TYR A 1 121 ? 27.389 5.179 -37.922 1.00 98.50 121 TYR A N 1
ATOM 957 C CA . TYR A 1 121 ? 26.250 6.044 -37.621 1.00 98.50 121 TYR A CA 1
ATOM 958 C C . TYR A 1 121 ? 24.934 5.258 -37.560 1.00 98.50 121 TYR A C 1
ATOM 960 O O . TYR A 1 121 ? 24.140 5.425 -36.628 1.00 98.50 121 TYR A O 1
ATOM 968 N N . HIS A 1 122 ? 24.704 4.355 -38.517 1.00 98.56 122 HIS A N 1
ATOM 969 C CA . HIS A 1 122 ? 23.526 3.490 -38.512 1.00 98.56 122 HIS A CA 1
ATOM 970 C C . HIS A 1 122 ? 23.479 2.585 -37.279 1.00 98.56 122 HIS A C 1
ATOM 972 O O . HIS A 1 122 ? 22.429 2.475 -36.639 1.00 98.56 122 HIS A O 1
ATOM 978 N N . GLN A 1 123 ? 24.607 1.973 -36.916 1.00 98.38 123 GLN A N 1
ATOM 979 C CA . GLN A 1 123 ? 24.698 1.116 -35.740 1.00 98.38 123 GLN A CA 1
ATOM 980 C C . GLN A 1 123 ? 24.444 1.905 -34.453 1.00 98.38 123 GLN A C 1
ATOM 982 O O . GLN A 1 123 ? 23.650 1.469 -33.619 1.00 98.38 123 GLN A O 1
ATOM 987 N N . GLN A 1 124 ? 25.074 3.072 -34.296 1.00 98.50 124 GLN A N 1
ATOM 988 C CA . GLN A 1 124 ? 24.876 3.933 -33.131 1.00 98.50 124 GLN A CA 1
ATOM 989 C C . GLN A 1 124 ? 23.406 4.328 -32.992 1.00 98.50 124 GLN A C 1
ATOM 991 O O . GLN A 1 124 ? 22.820 4.158 -31.922 1.00 98.50 124 GLN A O 1
ATOM 996 N N . ARG A 1 125 ? 22.772 4.773 -34.083 1.00 98.50 125 ARG A N 1
ATOM 997 C CA . ARG A 1 125 ? 21.350 5.131 -34.086 1.00 98.50 125 ARG A CA 1
ATOM 998 C C . ARG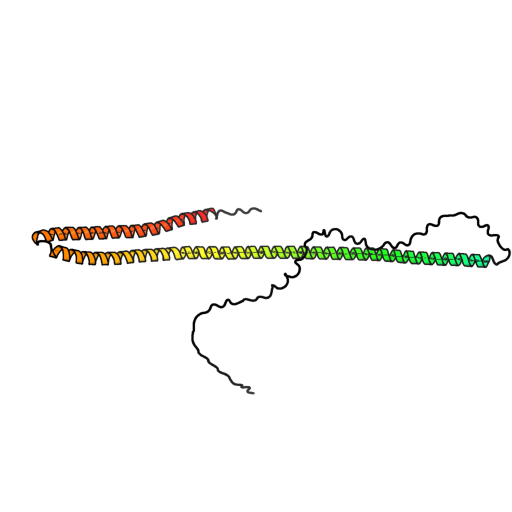 A 1 125 ? 20.461 3.957 -33.675 1.00 98.50 125 ARG A C 1
ATOM 1000 O O . ARG A 1 125 ? 19.581 4.141 -32.837 1.00 98.50 125 ARG A O 1
ATOM 1007 N N . ALA A 1 126 ? 20.709 2.763 -34.212 1.00 98.44 126 ALA A N 1
ATOM 1008 C CA . ALA A 1 126 ? 19.954 1.565 -33.852 1.00 98.44 126 ALA A CA 1
ATOM 1009 C C . ALA A 1 126 ? 20.116 1.209 -32.364 1.00 98.44 126 ALA A C 1
ATOM 1011 O O . ALA A 1 126 ? 19.135 0.903 -31.690 1.00 98.44 126 ALA A O 1
ATOM 1012 N N . VAL A 1 127 ? 21.334 1.302 -31.819 1.00 98.62 127 VAL A N 1
ATOM 1013 C CA . VAL A 1 127 ? 21.594 1.052 -30.392 1.00 98.62 127 VAL A CA 1
ATOM 1014 C C . VAL A 1 127 ? 20.882 2.076 -29.507 1.00 98.62 127 VAL A C 1
ATOM 1016 O O . VAL A 1 127 ? 20.300 1.694 -28.493 1.00 98.62 127 VAL A O 1
ATOM 1019 N N . HIS A 1 128 ? 20.900 3.359 -29.874 1.00 98.44 128 HIS A N 1
ATOM 1020 C CA . HIS A 1 128 ? 20.188 4.397 -29.126 1.00 98.44 128 HIS A CA 1
ATOM 1021 C C . HIS A 1 128 ? 18.676 4.160 -29.121 1.00 98.44 128 HIS A C 1
ATOM 1023 O O . HIS A 1 128 ? 18.079 4.176 -28.047 1.00 98.44 128 HIS A O 1
ATOM 1029 N N . GLN A 1 129 ? 18.087 3.839 -30.275 1.00 98.62 129 GLN A N 1
ATOM 1030 C CA . GLN A 1 129 ? 16.661 3.514 -30.382 1.00 98.62 129 GLN A CA 1
ATOM 1031 C C . GLN A 1 129 ? 16.284 2.296 -29.531 1.00 98.62 129 GLN A C 1
ATOM 1033 O O . GLN A 1 129 ? 15.319 2.344 -28.778 1.00 98.62 129 GLN A O 1
ATOM 1038 N N . LEU A 1 130 ? 17.080 1.222 -29.573 1.00 98.62 130 LEU A N 1
ATOM 1039 C CA . LEU A 1 130 ? 16.825 0.033 -28.754 1.00 98.62 130 LEU A CA 1
ATOM 1040 C C . LEU A 1 130 ? 16.885 0.332 -27.249 1.00 98.62 130 LEU A C 1
ATOM 1042 O O . LEU A 1 130 ? 16.087 -0.212 -26.485 1.00 98.62 130 LEU A O 1
ATOM 1046 N N . ARG A 1 131 ? 17.816 1.191 -26.814 1.00 98.44 131 ARG A N 1
ATOM 1047 C CA . ARG A 1 131 ? 17.926 1.609 -25.406 1.00 98.44 131 ARG A CA 1
ATOM 1048 C C . ARG A 1 131 ? 16.738 2.460 -24.968 1.00 98.44 131 ARG A C 1
ATOM 1050 O O . ARG A 1 131 ? 16.233 2.264 -23.863 1.00 98.44 131 ARG A O 1
ATOM 1057 N N . GLU A 1 132 ? 16.301 3.382 -25.817 1.00 98.62 132 GLU A N 1
ATOM 1058 C CA . GLU A 1 132 ? 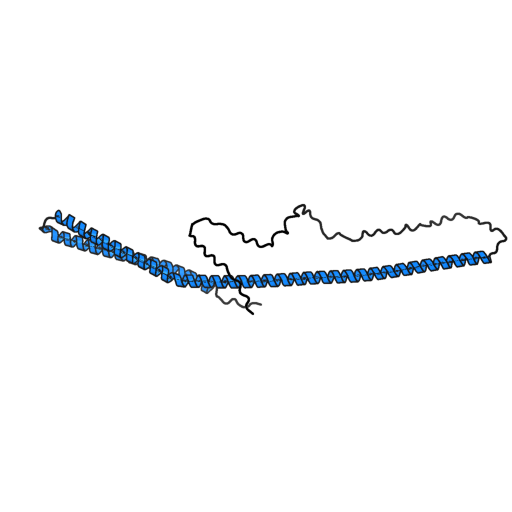15.132 4.228 -25.571 1.00 98.62 132 GLU A CA 1
ATOM 1059 C C . GLU A 1 132 ? 13.861 3.375 -25.461 1.00 98.62 132 GLU A C 1
ATOM 1061 O O . GLU A 1 132 ? 13.170 3.427 -24.443 1.00 98.62 132 GLU A O 1
ATOM 1066 N N . ASP A 1 133 ? 13.631 2.484 -26.427 1.00 98.62 133 ASP A N 1
ATOM 1067 C CA . ASP A 1 133 ? 12.516 1.533 -26.422 1.00 98.62 133 ASP A CA 1
ATOM 1068 C C . ASP A 1 133 ? 12.509 0.654 -25.168 1.00 98.62 133 ASP A C 1
ATOM 1070 O O . ASP A 1 133 ? 11.464 0.430 -24.552 1.00 98.62 133 ASP A O 1
ATOM 1074 N N . GLN A 1 134 ? 13.675 0.128 -24.781 1.00 98.62 134 GLN A N 1
ATOM 1075 C CA . GLN A 1 134 ? 13.807 -0.687 -23.579 1.00 98.62 134 GLN A CA 1
ATOM 1076 C C . GLN A 1 134 ? 13.448 0.115 -22.326 1.00 98.62 134 GLN A C 1
ATOM 1078 O O . GLN A 1 134 ? 12.684 -0.376 -21.496 1.00 98.62 134 GLN A O 1
ATOM 1083 N N . THR A 1 135 ? 13.971 1.333 -22.205 1.00 98.38 135 THR A N 1
ATOM 1084 C CA . THR A 1 135 ? 13.712 2.217 -21.061 1.00 98.38 135 THR A CA 1
ATOM 1085 C C . THR A 1 135 ? 12.225 2.556 -20.968 1.00 98.38 135 THR A C 1
ATOM 1087 O O . THR A 1 135 ? 11.631 2.445 -19.898 1.00 98.38 135 THR A O 1
ATOM 1090 N N . HIS A 1 136 ? 11.579 2.872 -22.094 1.00 98.69 136 HIS A N 1
ATOM 1091 C CA . HIS A 1 136 ? 10.137 3.108 -22.123 1.00 98.69 136 HIS A CA 1
ATOM 1092 C C . HIS A 1 136 ? 9.338 1.880 -21.686 1.00 98.69 136 HIS A C 1
ATOM 1094 O O . HIS A 1 136 ? 8.471 2.000 -20.824 1.00 98.69 136 HIS A O 1
ATOM 1100 N N . ARG A 1 137 ? 9.653 0.688 -22.210 1.00 98.50 137 ARG A N 1
ATOM 1101 C CA . ARG A 1 137 ? 8.968 -0.555 -21.811 1.00 98.50 137 ARG A CA 1
ATOM 1102 C C . ARG A 1 137 ? 9.144 -0.861 -20.325 1.00 98.50 137 ARG A C 1
ATOM 1104 O O . ARG A 1 137 ? 8.189 -1.301 -19.683 1.00 98.50 137 ARG A O 1
ATOM 1111 N N . GLN A 1 138 ? 10.341 -0.632 -19.784 1.00 98.50 138 GLN A N 1
ATOM 1112 C CA . GLN A 1 138 ? 10.622 -0.786 -18.357 1.00 98.50 138 GLN A CA 1
ATOM 1113 C C . GLN A 1 138 ? 9.748 0.159 -17.531 1.00 98.50 138 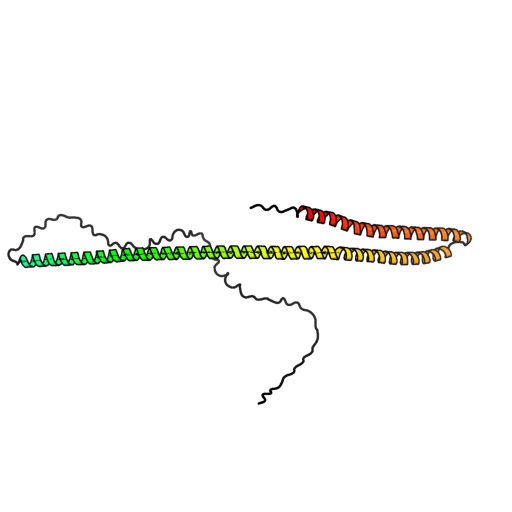GLN A C 1
ATOM 1115 O O . GLN A 1 138 ? 8.981 -0.320 -16.699 1.00 98.50 138 GLN A O 1
ATOM 1120 N N . HIS A 1 139 ? 9.761 1.460 -17.834 1.00 98.56 139 HIS A N 1
ATOM 1121 C CA . HIS A 1 139 ? 8.934 2.441 -17.130 1.00 98.56 139 HIS A CA 1
ATOM 1122 C C . HIS A 1 139 ? 7.436 2.121 -17.216 1.00 98.56 139 HIS A C 1
ATOM 1124 O O . HIS A 1 139 ? 6.744 2.153 -16.203 1.00 98.56 139 HIS A O 1
ATOM 1130 N N . THR A 1 140 ? 6.917 1.752 -18.392 1.00 98.38 140 THR A N 1
ATOM 1131 C CA . THR A 1 140 ? 5.505 1.361 -18.541 1.00 98.38 140 THR A CA 1
ATOM 1132 C C . THR A 1 140 ? 5.156 0.151 -17.672 1.00 98.38 140 THR A C 1
ATOM 1134 O O . THR A 1 140 ? 4.099 0.127 -17.044 1.00 98.38 140 THR A O 1
ATOM 1137 N N . THR A 1 141 ? 6.046 -0.841 -17.600 1.00 98.38 141 THR A N 1
ATOM 1138 C CA . THR A 1 141 ? 5.838 -2.035 -16.768 1.00 98.38 141 THR A CA 1
ATOM 1139 C C . THR A 1 141 ? 5.883 -1.693 -15.279 1.00 98.38 141 THR A C 1
ATOM 1141 O O . THR A 1 141 ? 5.064 -2.187 -14.508 1.00 98.38 141 THR A O 1
ATOM 1144 N N . GLU A 1 142 ? 6.814 -0.836 -14.860 1.00 98.50 142 GLU A N 1
ATOM 1145 C CA . GLU A 1 142 ? 6.915 -0.364 -13.476 1.00 98.50 142 GLU A CA 1
ATOM 1146 C C . GLU A 1 142 ? 5.674 0.416 -13.044 1.00 98.50 142 GLU A C 1
ATOM 1148 O O . GLU A 1 142 ? 5.142 0.139 -11.970 1.00 98.50 142 GLU A O 1
ATOM 1153 N N . LEU A 1 143 ? 5.171 1.321 -13.888 1.00 98.56 143 LEU A N 1
ATOM 1154 C CA . LEU A 1 143 ? 3.930 2.055 -13.627 1.00 98.56 143 LEU A CA 1
ATOM 1155 C C . LEU A 1 143 ? 2.741 1.101 -13.482 1.00 98.56 143 LEU A C 1
ATOM 1157 O O . LEU A 1 143 ? 2.016 1.168 -12.493 1.00 98.56 143 LEU A O 1
ATOM 1161 N N . HIS A 1 144 ? 2.593 0.143 -14.402 1.00 98.38 144 HIS A N 1
ATOM 1162 C CA . HIS A 1 144 ? 1.518 -0.845 -14.320 1.00 98.38 144 HIS A CA 1
ATOM 1163 C C . HIS A 1 144 ? 1.598 -1.689 -13.036 1.00 98.38 144 HIS A C 1
ATOM 1165 O O . HIS A 1 144 ? 0.592 -1.920 -12.366 1.00 98.38 144 HIS A O 1
ATOM 1171 N N . ASN A 1 145 ? 2.807 -2.095 -12.638 1.00 98.31 145 ASN A N 1
ATOM 1172 C CA . ASN A 1 145 ? 3.026 -2.822 -11.389 1.00 98.31 145 ASN A CA 1
ATOM 1173 C C . ASN A 1 145 ? 2.672 -1.981 -10.152 1.00 98.31 145 ASN A C 1
ATOM 1175 O O . ASN A 1 145 ? 2.126 -2.521 -9.186 1.00 98.31 145 ASN A O 1
ATOM 1179 N N . GLN A 1 146 ? 2.989 -0.683 -10.163 1.00 98.25 146 GLN A N 1
ATOM 1180 C CA . GLN A 1 146 ? 2.636 0.241 -9.084 1.00 98.25 146 GLN A CA 1
ATOM 1181 C C . GLN A 1 146 ? 1.118 0.400 -8.969 1.00 98.25 146 GLN A C 1
ATOM 1183 O O . GLN A 1 146 ? 0.584 0.269 -7.866 1.00 98.25 146 GLN A O 1
ATOM 1188 N N . ASP A 1 147 ? 0.419 0.585 -10.087 1.00 98.44 147 ASP A N 1
ATOM 1189 C CA . ASP A 1 147 ? -1.042 0.686 -10.113 1.00 98.44 147 ASP A CA 1
ATOM 1190 C C . ASP A 1 147 ? -1.702 -0.585 -9.568 1.00 98.44 147 ASP A C 1
ATOM 1192 O O . ASP A 1 147 ? -2.548 -0.531 -8.671 1.00 98.44 147 ASP A O 1
ATOM 1196 N N . ASP A 1 148 ? -1.260 -1.754 -10.030 1.00 98.25 148 ASP A N 1
ATOM 1197 C CA . ASP A 1 148 ? -1.757 -3.046 -9.560 1.00 98.25 148 ASP A CA 1
ATOM 1198 C C . ASP A 1 148 ? -1.509 -3.271 -8.064 1.00 98.25 148 ASP A C 1
ATOM 1200 O O . ASP A 1 148 ? -2.313 -3.910 -7.369 1.00 98.25 148 ASP A O 1
ATOM 1204 N N . TYR A 1 149 ? -0.367 -2.802 -7.559 1.00 98.00 149 TYR A N 1
ATOM 1205 C CA . TYR A 1 149 ? -0.032 -2.863 -6.142 1.00 98.00 149 TYR A CA 1
ATOM 1206 C C . TYR A 1 149 ? -0.946 -1.946 -5.325 1.00 98.00 149 TYR A C 1
ATOM 1208 O O . TYR A 1 149 ? -1.552 -2.395 -4.349 1.00 98.00 149 TYR A O 1
ATOM 1216 N N . MET A 1 150 ? -1.127 -0.700 -5.765 1.00 97.25 150 MET A N 1
ATOM 1217 C CA . MET A 1 150 ? -2.019 0.266 -5.125 1.00 97.25 150 MET A CA 1
ATOM 1218 C C . MET A 1 150 ? -3.463 -0.241 -5.089 1.00 97.25 150 MET A C 1
ATOM 1220 O O . MET A 1 150 ? -4.093 -0.238 -4.030 1.00 97.25 150 MET A O 1
ATOM 1224 N N . GLN A 1 151 ? -3.970 -0.792 -6.193 1.00 98.00 151 GLN A N 1
ATOM 1225 C CA . GLN A 1 151 ? -5.311 -1.382 -6.249 1.00 98.00 151 GLN A CA 1
ATOM 1226 C C . GLN A 1 151 ? -5.462 -2.611 -5.341 1.00 98.00 151 GLN A C 1
ATOM 1228 O O . GLN A 1 151 ? -6.542 -2.871 -4.795 1.00 98.00 151 GLN A O 1
ATOM 1233 N N . ARG A 1 152 ? -4.411 -3.426 -5.185 1.00 98.06 152 ARG A N 1
ATOM 1234 C CA . ARG A 1 152 ? -4.409 -4.547 -4.229 1.00 98.06 152 ARG A CA 1
ATOM 1235 C C . ARG A 1 152 ? -4.492 -4.038 -2.795 1.00 98.06 152 ARG A C 1
ATOM 1237 O O . ARG A 1 152 ? -5.379 -4.479 -2.062 1.00 98.06 152 ARG A O 1
ATOM 1244 N N . LEU A 1 153 ? -3.639 -3.084 -2.427 1.00 97.62 153 LEU A N 1
ATOM 1245 C CA . LEU A 1 153 ? -3.640 -2.478 -1.098 1.00 97.62 153 LEU A CA 1
ATOM 1246 C C . LEU A 1 153 ? -4.974 -1.812 -0.768 1.00 97.62 153 LEU A C 1
ATOM 1248 O O . LEU A 1 153 ? -5.514 -2.018 0.317 1.00 97.62 153 LEU A O 1
ATOM 1252 N N . GLU A 1 154 ? -5.546 -1.066 -1.709 1.00 95.88 154 GLU A N 1
ATOM 1253 C CA . GLU A 1 154 ? -6.829 -0.400 -1.514 1.00 95.88 154 GLU A CA 1
ATOM 1254 C C . GLU A 1 154 ? -7.951 -1.418 -1.246 1.00 95.88 154 GLU A C 1
ATOM 1256 O O . GLU A 1 154 ? -8.760 -1.256 -0.327 1.00 95.88 154 GLU A O 1
ATOM 1261 N N . ARG A 1 155 ? -7.976 -2.531 -1.992 1.00 96.56 155 ARG A N 1
ATOM 1262 C CA . ARG A 1 155 ? -8.926 -3.629 -1.751 1.00 96.56 155 ARG A CA 1
ATOM 1263 C C . ARG A 1 155 ? -8.724 -4.278 -0.386 1.00 96.56 155 ARG A C 1
ATOM 1265 O O . ARG A 1 155 ? -9.710 -4.609 0.273 1.00 96.56 155 ARG A O 1
ATOM 1272 N N . GLU A 1 156 ? -7.486 -4.486 0.045 1.00 96.19 156 GLU A N 1
ATOM 1273 C CA . GLU A 1 156 ? -7.198 -5.022 1.378 1.00 96.19 156 GLU A CA 1
ATOM 1274 C C . GLU A 1 156 ? -7.632 -4.068 2.489 1.00 96.19 156 GLU A C 1
ATOM 1276 O O . GLU A 1 156 ? -8.235 -4.511 3.468 1.00 96.19 156 GLU A O 1
ATOM 1281 N N . LEU A 1 157 ? -7.396 -2.768 2.321 1.00 95.19 157 LEU A N 1
ATOM 1282 C CA . LEU A 1 157 ? -7.804 -1.747 3.277 1.00 95.19 157 LEU A CA 1
ATOM 1283 C C . LEU A 1 157 ? -9.330 -1.692 3.408 1.00 95.19 157 LEU A C 1
ATOM 1285 O O . LEU A 1 157 ? -9.853 -1.767 4.519 1.00 95.19 157 LEU A O 1
ATOM 1289 N N . ARG A 1 158 ? -10.056 -1.686 2.281 1.00 93.00 158 ARG A N 1
ATOM 1290 C CA . ARG A 1 158 ? -11.528 -1.761 2.273 1.00 93.00 158 ARG A CA 1
ATOM 1291 C C . ARG A 1 158 ? -12.042 -3.027 2.965 1.00 93.00 158 ARG A C 1
ATOM 1293 O O . ARG A 1 158 ? -13.003 -2.963 3.729 1.00 93.00 158 ARG A O 1
ATOM 1300 N N . LYS A 1 159 ? -11.397 -4.180 2.745 1.00 94.69 159 LYS A N 1
ATOM 1301 C CA . LYS A 1 159 ? -11.747 -5.439 3.429 1.00 94.69 159 LYS A CA 1
ATOM 1302 C C . LYS A 1 159 ? -11.516 -5.358 4.939 1.00 94.69 159 LYS A C 1
ATOM 1304 O O . LYS A 1 159 ? -12.390 -5.788 5.689 1.00 94.69 159 LYS A O 1
ATOM 1309 N N . LYS A 1 160 ? -10.375 -4.817 5.386 1.00 91.69 160 LYS A N 1
ATOM 1310 C CA . LYS A 1 160 ? -10.070 -4.619 6.814 1.00 91.69 160 LYS A CA 1
ATOM 1311 C C . LYS A 1 160 ? -11.111 -3.718 7.468 1.00 91.69 160 LYS A C 1
ATOM 1313 O O . LYS A 1 160 ? -11.725 -4.132 8.445 1.00 91.69 160 LYS A O 1
ATOM 1318 N N . HIS A 1 161 ? -11.408 -2.577 6.851 1.00 88.69 161 HIS A N 1
ATOM 1319 C CA . HIS A 1 161 ? -12.421 -1.651 7.346 1.00 88.69 161 HIS A CA 1
ATOM 1320 C C . HIS A 1 161 ? -13.809 -2.308 7.454 1.00 88.69 161 HIS A C 1
ATOM 1322 O O . HIS A 1 161 ? -14.464 -2.246 8.492 1.00 88.69 161 HIS A O 1
ATOM 1328 N N . ALA A 1 162 ? -14.236 -3.047 6.424 1.00 88.25 162 ALA A N 1
ATOM 1329 C CA . ALA A 1 162 ? -15.502 -3.777 6.462 1.00 88.25 162 ALA A CA 1
ATOM 1330 C C . ALA A 1 162 ? -15.543 -4.859 7.561 1.00 88.25 162 ALA A C 1
ATOM 1332 O O . ALA A 1 162 ? -16.604 -5.128 8.131 1.00 88.25 162 ALA A O 1
ATOM 1333 N N . LEU A 1 163 ? -14.413 -5.507 7.860 1.00 88.25 163 LEU A N 1
ATOM 1334 C CA . LEU A 1 163 ? -14.312 -6.470 8.957 1.00 88.25 163 LEU A CA 1
ATOM 1335 C C . LEU A 1 163 ? -14.369 -5.784 10.324 1.00 88.25 163 LEU A C 1
ATOM 1337 O O . LEU A 1 163 ? -15.076 -6.278 11.202 1.00 88.25 163 LEU A O 1
ATOM 1341 N N . GLU A 1 164 ? -13.685 -4.656 10.498 1.00 84.62 164 GLU A N 1
ATOM 1342 C CA . GLU A 1 164 ? -13.715 -3.859 11.729 1.00 84.62 164 GLU A CA 1
ATOM 1343 C C . GLU A 1 164 ? -15.140 -3.395 12.048 1.00 84.62 164 GLU A C 1
ATOM 1345 O O . GLU A 1 164 ? -15.638 -3.680 13.140 1.00 84.62 164 GLU A O 1
ATOM 1350 N N . LEU A 1 165 ? -15.853 -2.835 11.062 1.00 83.12 165 LEU A N 1
ATOM 1351 C CA . LEU A 1 165 ? -17.260 -2.443 11.203 1.00 83.12 165 LEU A CA 1
ATOM 1352 C C . LEU A 1 165 ? -18.162 -3.621 11.608 1.00 83.12 165 LEU A C 1
ATOM 1354 O O . LEU A 1 165 ? -19.070 -3.468 12.423 1.00 83.12 165 LEU A O 1
ATOM 1358 N N . LYS A 1 166 ? -17.907 -4.830 11.087 1.00 85.31 166 LYS A N 1
ATOM 1359 C CA . LYS A 1 166 ? -18.660 -6.044 11.464 1.00 85.31 166 LYS A CA 1
ATOM 1360 C C . LYS A 1 166 ? -18.316 -6.559 12.864 1.0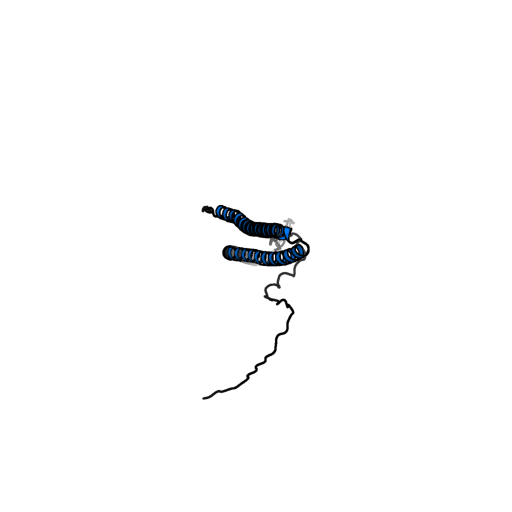0 85.31 166 LYS A C 1
ATOM 1362 O O . LYS A 1 166 ? -19.174 -7.153 13.525 1.00 85.31 166 LYS A O 1
ATOM 1367 N N . GLN A 1 167 ? -17.069 -6.413 13.310 1.00 84.50 167 GLN A N 1
ATOM 1368 C CA . GLN A 1 167 ? -16.614 -6.895 14.620 1.00 84.50 167 GLN A CA 1
ATOM 1369 C C . GLN A 1 167 ? -16.994 -5.947 15.758 1.00 84.50 167 GLN A C 1
ATOM 1371 O O . GLN A 1 167 ? -17.265 -6.390 16.875 1.00 84.50 167 GLN A O 1
ATOM 1376 N N . GLN A 1 168 ? -17.078 -4.656 15.481 1.00 81.50 168 GLN A N 1
ATOM 1377 C CA . GLN A 1 168 ? -17.368 -3.629 16.466 1.00 81.50 168 GLN A CA 1
ATOM 1378 C C . GLN A 1 168 ? -18.686 -3.808 17.244 1.00 81.50 168 GLN A C 1
AT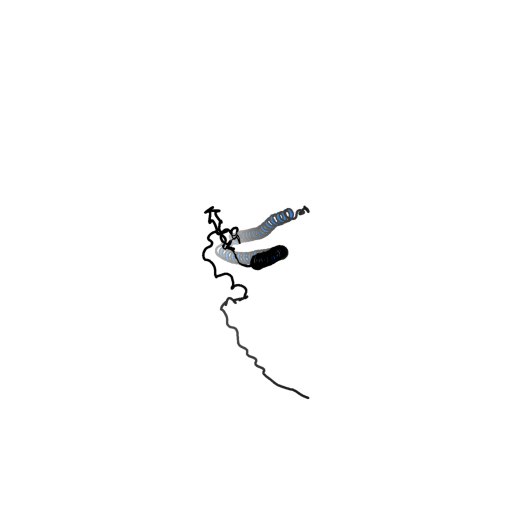OM 1380 O O . GLN A 1 168 ? -18.622 -3.800 18.478 1.00 81.50 168 GLN A O 1
ATOM 1385 N N . PRO A 1 169 ? -19.861 -4.075 16.627 1.00 81.56 169 PRO A N 1
ATOM 1386 C CA . PRO A 1 169 ? -21.084 -4.323 17.392 1.00 81.56 169 PRO A CA 1
ATOM 1387 C C . PRO A 1 169 ? -20.980 -5.587 18.258 1.00 81.56 169 PRO A C 1
ATOM 1389 O O . PRO A 1 169 ? -21.634 -5.675 19.296 1.00 81.56 169 PRO A O 1
ATOM 1392 N N . LYS A 1 170 ? -20.141 -6.566 17.880 1.00 84.81 170 LYS A N 1
ATOM 1393 C CA . LYS A 1 170 ? -19.881 -7.758 18.705 1.00 84.81 170 LYS A CA 1
ATOM 1394 C C . LYS A 1 170 ? -19.043 -7.404 19.933 1.00 84.81 170 LYS A C 1
ATOM 1396 O O . LYS A 1 170 ? -19.387 -7.821 21.036 1.00 84.81 170 LYS A O 1
ATOM 1401 N N . SER A 1 171 ? -17.995 -6.601 19.747 1.00 86.69 171 SER A N 1
ATOM 1402 C CA . SER A 1 171 ? -17.141 -6.105 20.834 1.00 86.69 171 SER A CA 1
ATOM 1403 C C . SER A 1 171 ? -17.936 -5.269 21.844 1.00 86.69 171 SER A C 1
ATOM 1405 O O . SER A 1 171 ? -17.833 -5.492 23.050 1.00 86.69 171 SER A O 1
ATOM 1407 N N . LEU A 1 172 ? -18.812 -4.375 21.369 1.00 89.12 172 LEU A N 1
ATOM 1408 C CA . LEU A 1 172 ? -19.692 -3.579 22.232 1.00 89.12 172 LEU A CA 1
ATOM 1409 C C . LEU A 1 172 ? -20.654 -4.445 23.047 1.00 89.12 172 LEU A C 1
ATOM 1411 O O . LEU A 1 172 ? -20.721 -4.297 24.266 1.00 89.12 172 LEU A O 1
ATOM 1415 N N . LYS A 1 173 ? -21.332 -5.405 22.405 1.00 90.69 173 LYS A N 1
ATOM 1416 C CA . LYS A 1 173 ? -22.215 -6.356 23.102 1.00 90.69 173 LYS A CA 1
ATOM 1417 C C . LYS A 1 173 ? -21.469 -7.172 24.158 1.00 90.69 173 LYS A C 1
ATOM 1419 O O . LYS A 1 173 ? -22.007 -7.440 25.230 1.00 90.69 173 LYS A O 1
ATOM 1424 N N . GLN A 1 174 ? -20.226 -7.565 23.878 1.00 92.88 174 GLN A N 1
ATOM 1425 C CA . GLN A 1 174 ? -19.399 -8.292 24.839 1.00 92.88 174 GLN A CA 1
ATOM 1426 C C . GLN A 1 174 ? -19.057 -7.430 26.062 1.00 92.88 174 GLN A C 1
ATOM 1428 O O . GLN A 1 174 ? -19.189 -7.905 27.191 1.00 92.88 174 GLN A O 1
ATOM 1433 N N . LYS A 1 175 ? -18.666 -6.167 25.857 1.00 92.62 175 LYS A N 1
ATOM 1434 C CA . LYS A 1 175 ? -18.394 -5.224 26.953 1.00 92.62 175 LYS A CA 1
ATOM 1435 C C . LYS A 1 175 ? -19.649 -4.932 27.776 1.00 92.62 175 LYS A C 1
ATOM 1437 O O . LYS A 1 175 ? -19.603 -5.007 28.999 1.00 92.62 175 LYS A O 1
ATOM 1442 N N . GLU A 1 176 ? -20.787 -4.706 27.123 1.00 94.62 176 GLU A N 1
ATOM 1443 C CA . GLU A 1 176 ? -22.079 -4.532 27.796 1.00 94.62 176 GLU A CA 1
ATOM 1444 C C . GLU A 1 176 ? -22.411 -5.743 28.684 1.00 94.62 176 GLU A C 1
ATOM 1446 O O . GLU A 1 176 ? -22.782 -5.600 29.851 1.00 94.62 176 GLU A O 1
ATOM 1451 N N . MET A 1 177 ? -22.220 -6.959 28.164 1.00 95.69 177 MET A N 1
ATOM 1452 C CA . MET A 1 177 ? -22.444 -8.187 28.924 1.00 95.69 177 MET A CA 1
ATOM 1453 C C . MET A 1 177 ? -21.527 -8.293 30.152 1.00 95.69 177 MET A C 1
ATOM 1455 O O . MET A 1 177 ? -21.981 -8.742 31.209 1.00 95.69 177 MET A O 1
ATOM 1459 N N . GLN A 1 178 ? -20.261 -7.881 30.037 1.00 96.00 178 GLN A N 1
ATOM 1460 C CA . GLN A 1 178 ? -19.316 -7.853 31.157 1.00 96.00 178 GLN A CA 1
ATOM 1461 C C . GLN A 1 178 ? -19.752 -6.860 32.239 1.00 96.00 178 GLN A C 1
ATOM 1463 O O . GLN A 1 178 ? -19.801 -7.237 33.410 1.00 96.00 178 GLN A O 1
ATOM 1468 N N . ILE A 1 179 ? -20.158 -5.647 31.854 1.00 95.81 179 ILE A N 1
ATOM 1469 C CA . ILE A 1 179 ? -20.655 -4.619 32.781 1.00 95.81 179 ILE A CA 1
ATOM 1470 C C . ILE A 1 179 ? -21.914 -5.123 33.508 1.00 95.81 179 ILE A C 1
ATOM 1472 O O . ILE A 1 179 ? -21.989 -5.092 34.738 1.00 95.81 179 ILE A O 1
ATOM 1476 N N . ARG A 1 180 ? -22.868 -5.719 32.778 1.00 96.50 180 ARG A N 1
ATOM 1477 C CA . ARG A 1 180 ? -24.067 -6.342 33.370 1.00 96.50 180 ARG A CA 1
ATOM 1478 C C . ARG A 1 180 ? -23.725 -7.498 34.318 1.00 96.50 180 ARG A C 1
ATOM 1480 O O . ARG A 1 180 ? -24.429 -7.715 35.304 1.00 96.50 180 ARG A O 1
ATOM 1487 N N . LYS A 1 181 ? -22.679 -8.281 34.027 1.00 97.62 181 LYS A N 1
ATOM 1488 C CA . LYS A 1 181 ? -22.210 -9.361 34.911 1.00 97.62 181 LYS A CA 1
ATOM 1489 C C . LYS A 1 181 ? -21.633 -8.795 36.208 1.00 97.62 181 LYS A C 1
ATOM 1491 O O . LYS A 1 181 ? -22.048 -9.241 37.275 1.00 97.62 181 LYS A O 1
ATOM 1496 N N . GLN A 1 182 ? -20.763 -7.793 36.110 1.00 97.75 182 GLN A N 1
ATOM 1497 C CA . GLN A 1 182 ? -20.201 -7.097 37.267 1.00 97.75 182 GLN A CA 1
ATOM 1498 C C . GLN A 1 182 ? -21.304 -6.495 38.145 1.00 97.75 182 GLN A C 1
ATOM 1500 O O . GLN A 1 182 ? -21.303 -6.715 39.350 1.00 97.75 182 GLN A O 1
ATOM 1505 N N . PHE A 1 183 ? -22.309 -5.838 37.553 1.00 97.88 183 PHE A N 1
ATOM 1506 C CA . PHE A 1 183 ? -23.470 -5.325 38.289 1.00 97.88 183 PHE A CA 1
ATOM 1507 C C . PHE A 1 183 ? -24.176 -6.415 39.112 1.00 97.88 183 PHE A C 1
ATOM 1509 O O . PHE A 1 183 ? -24.444 -6.231 40.302 1.00 97.88 183 PHE A O 1
ATOM 1516 N N . ARG A 1 184 ? -24.451 -7.579 38.503 1.00 97.00 184 ARG A N 1
ATOM 1517 C CA . ARG A 1 184 ? -25.092 -8.710 39.201 1.00 97.00 184 ARG A CA 1
ATOM 1518 C C . ARG A 1 184 ? -24.248 -9.216 40.370 1.00 97.00 184 ARG A C 1
ATOM 1520 O O . ARG A 1 184 ? -24.796 -9.525 41.428 1.00 97.00 184 ARG A O 1
ATOM 1527 N N . GLU A 1 185 ? -22.934 -9.305 40.188 1.00 97.81 185 GLU A N 1
ATOM 1528 C CA . GLU A 1 185 ? -21.996 -9.731 41.230 1.00 97.81 185 GLU A CA 1
ATOM 1529 C C . GLU A 1 185 ? -21.956 -8.723 42.387 1.00 97.81 185 GLU A C 1
ATOM 1531 O O . GLU A 1 185 ? -22.115 -9.116 43.546 1.00 97.81 185 GLU A O 1
ATOM 1536 N N . THR A 1 186 ? -21.874 -7.426 42.086 1.00 97.62 186 THR A N 1
ATOM 1537 C CA . THR A 1 186 ? -21.903 -6.356 43.089 1.00 97.62 186 THR A CA 1
ATOM 1538 C C . THR A 1 186 ? -23.224 -6.344 43.862 1.00 97.62 186 THR A C 1
ATOM 1540 O O . THR A 1 186 ? -23.210 -6.318 45.093 1.00 97.62 186 THR A O 1
ATOM 1543 N N . CYS A 1 187 ? -24.372 -6.469 43.184 1.00 97.62 187 CYS A N 1
ATOM 1544 C CA . CYS A 1 187 ? -25.686 -6.590 43.828 1.00 97.62 187 CYS A CA 1
ATOM 1545 C C . CYS A 1 187 ? -25.760 -7.789 44.786 1.00 97.62 187 CYS A C 1
ATOM 1547 O O . CYS A 1 187 ? -26.311 -7.687 45.890 1.00 97.62 187 CYS A O 1
ATOM 1549 N N . LYS A 1 188 ? -25.190 -8.935 44.388 1.00 98.12 188 LYS A N 1
ATOM 1550 C CA . LYS A 1 188 ? -25.131 -10.139 45.225 1.00 98.12 188 LYS A CA 1
ATOM 1551 C C . LYS A 1 188 ? -24.309 -9.884 46.489 1.00 98.12 188 LYS A C 1
ATOM 1553 O O . LYS A 1 188 ? -24.774 -10.205 47.583 1.00 98.12 188 LYS A O 1
ATOM 1558 N N . ILE A 1 189 ? -23.135 -9.268 46.354 1.00 97.94 189 ILE A N 1
ATOM 1559 C CA . ILE A 1 189 ? -22.261 -8.925 47.484 1.00 97.94 189 ILE A CA 1
ATOM 1560 C C . ILE A 1 189 ? -22.950 -7.924 48.420 1.00 97.94 189 ILE A C 1
ATOM 1562 O O . ILE A 1 189 ? -23.044 -8.189 49.618 1.00 97.94 189 ILE A O 1
ATOM 1566 N N . GLN A 1 190 ? -23.519 -6.834 47.893 1.00 96.38 190 GLN A N 1
ATOM 1567 C CA . GLN A 1 190 ? -24.239 -5.839 48.697 1.00 96.38 190 GLN A CA 1
ATOM 1568 C C . GLN A 1 190 ? -25.432 -6.449 49.443 1.00 96.38 190 GLN A C 1
ATOM 1570 O O . GLN A 1 190 ? -25.695 -6.107 50.596 1.00 96.38 190 GLN A O 1
ATOM 1575 N N . THR A 1 191 ? -26.136 -7.402 48.827 1.00 96.69 191 THR A N 1
ATOM 1576 C CA . THR A 1 191 ? -27.243 -8.115 49.478 1.00 96.69 191 THR A CA 1
ATOM 1577 C C . THR A 1 191 ? -26.762 -8.983 50.642 1.00 96.69 191 THR A C 1
ATOM 1579 O O . THR A 1 191 ? -27.425 -9.042 51.680 1.00 96.69 191 THR A O 1
ATOM 1582 N N . LEU A 1 192 ? -25.613 -9.651 50.502 1.00 97.75 192 LEU A N 1
ATOM 1583 C CA . LEU A 1 192 ? -25.004 -10.430 51.584 1.00 97.75 192 LEU A CA 1
ATOM 1584 C C . LEU A 1 192 ? -24.518 -9.521 52.722 1.00 97.75 192 LEU A C 1
ATOM 1586 O O . LEU A 1 192 ? -24.826 -9.786 53.884 1.00 97.75 192 LEU A O 1
ATOM 1590 N N . GLN A 1 193 ? -23.848 -8.415 52.389 1.00 96.56 193 GLN A N 1
ATOM 1591 C CA . GLN A 1 193 ? -23.394 -7.410 53.355 1.00 96.56 193 GLN A CA 1
ATOM 1592 C C . GLN A 1 193 ? -24.565 -6.793 54.129 1.00 96.56 193 GLN A C 1
ATOM 1594 O O . GLN A 1 193 ? -24.508 -6.687 55.351 1.00 96.56 193 GLN A O 1
ATOM 1599 N N . TYR A 1 194 ? -25.664 -6.459 53.446 1.00 97.62 194 TYR A N 1
ATOM 1600 C CA . TYR A 1 194 ? -26.890 -5.978 54.083 1.00 97.62 194 TYR A CA 1
ATOM 1601 C C . TYR A 1 194 ? -27.448 -6.985 55.094 1.00 97.62 194 TYR A C 1
ATOM 1603 O O . TYR A 1 194 ? -27.819 -6.600 56.202 1.00 97.62 194 TYR A O 1
ATOM 1611 N N . LYS A 1 195 ? -27.513 -8.276 54.732 1.00 97.19 195 LYS A N 1
ATOM 1612 C CA . LYS A 1 195 ? -28.012 -9.323 55.636 1.00 97.19 195 LYS A CA 1
ATOM 1613 C C . LYS A 1 195 ? -27.151 -9.421 56.896 1.00 97.19 195 LYS A C 1
ATOM 1615 O O . LYS A 1 195 ? -27.711 -9.476 57.986 1.00 97.19 195 LYS A O 1
ATOM 1620 N N . ALA A 1 196 ? -25.826 -9.393 56.750 1.00 97.38 196 ALA A N 1
ATOM 1621 C CA . ALA A 1 196 ? -24.897 -9.416 57.879 1.00 97.38 196 ALA A CA 1
ATOM 1622 C C . ALA A 1 196 ? -25.058 -8.178 58.780 1.00 97.38 196 ALA A C 1
ATOM 1624 O O . ALA A 1 196 ? -25.274 -8.315 59.985 1.00 97.38 196 ALA A O 1
ATOM 1625 N N . LEU A 1 197 ? -25.059 -6.979 58.185 1.00 96.06 197 LEU A N 1
ATOM 1626 C CA . LEU A 1 197 ? -25.220 -5.710 58.900 1.00 96.06 197 LEU A CA 1
ATOM 1627 C C . LEU A 1 197 ? -26.553 -5.640 59.652 1.00 96.06 197 LEU A C 1
ATOM 1629 O O . LEU A 1 197 ? -26.606 -5.231 60.809 1.00 96.06 197 LEU A O 1
ATOM 1633 N N . LYS A 1 198 ? -27.642 -6.067 59.005 1.00 96.88 198 LYS A N 1
ATOM 1634 C CA . LYS A 1 198 ? -28.970 -6.103 59.618 1.00 96.88 198 LYS A CA 1
ATOM 1635 C C . LYS A 1 198 ? -28.979 -6.983 60.868 1.00 96.88 198 LYS A C 1
ATOM 1637 O O . LYS A 1 198 ? -29.543 -6.570 61.876 1.00 96.88 198 LYS A O 1
ATOM 1642 N N . THR A 1 199 ? -28.377 -8.172 60.809 1.00 96.94 199 THR A N 1
ATOM 1643 C CA . THR A 1 199 ? -28.295 -9.077 61.965 1.00 96.94 199 THR A CA 1
ATOM 1644 C C . THR A 1 199 ? -27.530 -8.432 63.115 1.00 96.94 199 THR A C 1
ATOM 1646 O O . THR A 1 199 ? -28.035 -8.412 64.233 1.00 96.94 199 THR A O 1
ATOM 1649 N N . GLN A 1 200 ? -26.364 -7.846 62.835 1.00 96.44 200 GLN A N 1
ATOM 1650 C CA . GLN A 1 200 ? -25.533 -7.193 63.847 1.00 96.44 200 GLN A CA 1
ATOM 1651 C C . GLN A 1 200 ? -26.259 -6.026 64.533 1.00 96.44 200 GLN A C 1
ATOM 1653 O O . GLN A 1 200 ? -26.264 -5.937 65.755 1.00 96.44 200 GLN A O 1
ATOM 1658 N N . ILE A 1 201 ? -26.920 -5.153 63.765 1.00 95.25 201 ILE A N 1
ATOM 1659 C CA . ILE A 1 201 ? -27.653 -4.008 64.326 1.00 95.25 201 ILE A CA 1
ATOM 1660 C C . ILE A 1 201 ? -28.825 -4.479 65.197 1.00 95.25 201 ILE A C 1
ATOM 1662 O O . ILE A 1 201 ? -29.077 -3.916 66.259 1.00 95.25 201 ILE A O 1
ATOM 1666 N N . LEU A 1 202 ? -29.544 -5.529 64.790 1.00 94.81 202 LEU A N 1
ATOM 1667 C CA . LEU A 1 202 ? -30.675 -6.042 65.570 1.00 94.81 202 LEU A CA 1
ATOM 1668 C C . LEU A 1 202 ? -30.265 -6.693 66.894 1.00 94.81 202 LEU A C 1
ATOM 1670 O O . LEU A 1 202 ? -31.075 -6.704 67.817 1.00 94.81 202 LEU A O 1
ATOM 1674 N N . GLN A 1 203 ? -29.033 -7.198 67.008 1.00 93.44 203 GLN A N 1
ATOM 1675 C CA . GLN A 1 203 ? -28.509 -7.749 68.262 1.00 93.44 203 GLN A CA 1
ATOM 1676 C C . GLN A 1 203 ? -28.296 -6.673 69.337 1.00 93.44 203 GLN A C 1
ATOM 1678 O O . GLN A 1 203 ? -28.455 -6.971 70.516 1.00 93.44 203 GLN A O 1
ATOM 1683 N N . SER A 1 204 ? -27.973 -5.435 68.950 1.00 93.19 204 SER A N 1
ATOM 1684 C CA . SER A 1 204 ? -27.744 -4.319 69.880 1.00 93.19 204 SER A CA 1
ATOM 1685 C C . SER A 1 204 ? -28.937 -3.365 70.032 1.00 93.19 204 SER A C 1
ATOM 1687 O O . SER A 1 204 ? -28.898 -2.482 70.884 1.00 93.19 204 SER A O 1
ATOM 1689 N N . THR A 1 205 ? -29.998 -3.525 69.232 1.00 91.25 205 THR A N 1
ATOM 1690 C CA . THR A 1 205 ? -31.170 -2.628 69.239 1.00 91.25 205 THR A CA 1
ATOM 1691 C C . THR A 1 205 ? -32.289 -3.165 70.151 1.00 91.25 205 THR A C 1
ATOM 1693 O O . THR A 1 205 ? -32.695 -4.323 69.981 1.00 91.25 205 THR A O 1
ATOM 1696 N N . PRO A 1 206 ? -32.872 -2.349 71.053 1.00 92.56 206 PRO A N 1
ATOM 1697 C CA . PRO A 1 206 ? -34.009 -2.747 71.890 1.00 92.56 206 PRO A CA 1
ATOM 1698 C C . PRO A 1 206 ? -35.262 -3.065 71.054 1.00 92.56 206 PRO A C 1
ATOM 1700 O O . PRO A 1 206 ? -35.515 -2.440 70.023 1.00 92.56 206 PRO A O 1
ATOM 1703 N N . LYS A 1 207 ? -36.073 -4.042 71.494 1.00 92.81 207 LYS A N 1
ATOM 1704 C CA . LYS A 1 207 ? -37.196 -4.612 70.711 1.00 92.81 207 LYS A CA 1
ATOM 1705 C C . LYS A 1 207 ? -38.212 -3.573 70.218 1.00 92.81 207 LYS A C 1
ATOM 1707 O O . LYS A 1 207 ? -38.730 -3.718 69.112 1.00 92.81 207 LYS A O 1
ATOM 1712 N N . GLU A 1 208 ? -38.464 -2.536 71.010 1.00 93.12 208 GLU A N 1
ATOM 1713 C CA . GLU A 1 208 ? -39.398 -1.443 70.703 1.00 93.12 208 GLU A CA 1
ATOM 1714 C C . GLU A 1 208 ? -38.972 -0.640 69.459 1.00 93.12 208 GLU A C 1
ATOM 1716 O O . GLU A 1 208 ? -39.813 -0.227 68.660 1.00 93.12 208 GLU A O 1
ATOM 1721 N N . GLU A 1 209 ? -37.664 -0.498 69.223 1.00 94.00 209 GLU A N 1
ATOM 1722 C CA . GLU A 1 209 ? -37.107 0.304 68.124 1.00 94.00 209 GLU A CA 1
ATOM 1723 C C . GLU A 1 209 ? -36.791 -0.514 66.861 1.00 94.00 209 GLU A C 1
ATOM 1725 O O . GLU A 1 209 ? -36.681 0.038 65.757 1.00 94.00 209 GLU A O 1
ATOM 1730 N N . GLN A 1 210 ? -36.690 -1.843 66.979 1.00 94.31 210 GLN A N 1
ATOM 1731 C CA . GLN A 1 210 ? -36.262 -2.732 65.890 1.00 94.31 210 GLN A CA 1
ATOM 1732 C C . GLN A 1 210 ? -37.098 -2.573 64.612 1.00 94.31 210 GLN A C 1
ATOM 1734 O O . GLN A 1 210 ? -36.552 -2.602 63.507 1.00 94.31 210 GLN A O 1
ATOM 1739 N N . LYS A 1 211 ? -38.415 -2.359 64.722 1.00 95.62 211 LYS A N 1
ATOM 1740 C CA . LYS A 1 211 ? -39.298 -2.168 63.555 1.00 95.62 211 LYS A CA 1
ATOM 1741 C C . LYS A 1 211 ? -38.901 -0.935 62.737 1.00 95.62 211 LYS A C 1
ATOM 1743 O O . LYS A 1 211 ? -38.832 -0.999 61.506 1.00 95.62 211 LYS A O 1
ATOM 1748 N N . THR A 1 212 ? -38.610 0.170 63.419 1.00 95.44 212 THR A N 1
ATOM 1749 C CA . THR A 1 212 ? -38.185 1.432 62.802 1.00 95.44 212 THR A CA 1
ATOM 1750 C C . THR A 1 212 ? -36.815 1.274 62.150 1.00 95.44 212 THR A C 1
ATOM 1752 O O . THR A 1 212 ? -36.627 1.682 61.001 1.00 95.44 212 THR A O 1
ATOM 1755 N N . VAL A 1 213 ? -35.881 0.607 62.833 1.00 95.19 213 VAL A N 1
ATOM 1756 C CA . VAL A 1 213 ? -34.530 0.339 62.319 1.00 95.19 213 VAL A CA 1
ATOM 1757 C C . VAL A 1 213 ? -34.560 -0.570 61.085 1.00 95.19 213 VAL A C 1
ATOM 1759 O O . VAL A 1 213 ? -33.933 -0.249 60.078 1.00 95.19 213 VAL A O 1
ATOM 1762 N N . ILE A 1 214 ? -35.355 -1.647 61.081 1.00 95.69 214 ILE A N 1
ATOM 1763 C CA . ILE A 1 214 ? -35.513 -2.528 59.907 1.00 95.69 214 ILE A CA 1
ATOM 1764 C C . ILE A 1 214 ? -36.055 -1.755 58.705 1.00 95.69 214 ILE A C 1
ATOM 1766 O O . ILE A 1 214 ? -35.580 -1.964 57.586 1.00 95.69 214 ILE A O 1
ATOM 1770 N N . LYS A 1 215 ? -37.047 -0.879 58.916 1.00 97.25 215 LYS A N 1
ATOM 1771 C CA . LYS A 1 215 ? -37.620 -0.056 57.844 1.00 97.25 215 LYS A CA 1
ATOM 1772 C C . LYS A 1 215 ? -36.554 0.859 57.237 1.00 97.25 215 LYS A C 1
ATOM 1774 O O . LYS A 1 215 ? -36.397 0.850 56.020 1.00 97.25 215 LYS A O 1
ATOM 1779 N N . LYS A 1 216 ? -35.783 1.565 58.075 1.00 96.06 216 LYS A N 1
ATOM 1780 C CA . LYS A 1 216 ? -34.667 2.419 57.631 1.00 96.06 216 LYS A CA 1
ATOM 1781 C C . LYS A 1 216 ? -33.608 1.623 56.863 1.00 96.06 216 LYS A C 1
ATOM 1783 O O . LYS A 1 216 ? -33.226 2.021 55.771 1.00 96.06 216 LYS A O 1
ATOM 1788 N N . LEU A 1 217 ? -33.190 0.466 57.381 1.00 95.94 217 LEU A N 1
ATOM 1789 C CA . LEU A 1 217 ? -32.190 -0.386 56.729 1.00 95.94 217 LEU A CA 1
ATOM 1790 C C . LEU A 1 217 ? -32.663 -0.908 55.364 1.00 95.94 217 LEU A C 1
ATOM 1792 O O . LEU A 1 217 ? -31.879 -0.942 54.421 1.00 95.94 217 LEU A O 1
ATOM 1796 N N . LYS A 1 218 ? -33.931 -1.322 55.237 1.00 96.06 218 LYS A N 1
ATOM 1797 C CA . LYS A 1 218 ? -34.504 -1.758 53.950 1.00 96.06 218 LYS A CA 1
ATOM 1798 C C . LYS A 1 218 ? -34.586 -0.620 52.938 1.00 96.06 218 LYS A C 1
ATOM 1800 O O . LYS A 1 218 ? -34.292 -0.840 51.767 1.00 96.06 218 LYS A O 1
ATOM 1805 N N . GLU A 1 219 ? -34.999 0.563 53.383 1.00 96.44 219 GLU A N 1
ATOM 1806 C CA . GLU A 1 219 ? -35.071 1.737 52.516 1.00 96.44 219 GLU A CA 1
ATOM 1807 C C . GLU A 1 219 ? -33.681 2.110 51.998 1.00 96.44 219 GLU A C 1
ATOM 1809 O O . GLU A 1 219 ? -33.479 2.258 50.796 1.00 96.44 219 GLU A O 1
ATOM 1814 N N . GLU A 1 220 ? -32.691 2.118 52.888 1.00 95.81 220 GLU A N 1
ATOM 1815 C CA . GLU A 1 220 ? -31.306 2.405 52.531 1.00 95.81 220 GLU A CA 1
ATOM 1816 C C . GLU A 1 220 ? -30.706 1.344 51.594 1.00 95.81 220 GLU A C 1
ATOM 1818 O O . GLU A 1 220 ? -29.984 1.681 50.657 1.00 95.81 220 GLU A O 1
ATOM 1823 N N . GLN A 1 221 ? -31.037 0.061 51.787 1.00 96.56 221 GLN A N 1
ATOM 1824 C CA . GLN A 1 221 ? -30.656 -1.007 50.858 1.00 96.56 221 GLN A CA 1
ATOM 1825 C C . GLN A 1 221 ? -31.245 -0.773 49.462 1.00 96.56 221 GLN A C 1
ATOM 1827 O O . GLN A 1 221 ? -30.524 -0.879 48.470 1.00 96.56 221 GLN A O 1
ATOM 1832 N N . ARG A 1 222 ? -32.545 -0.458 49.375 1.00 95.81 222 ARG A N 1
ATOM 1833 C CA . ARG A 1 222 ? -33.223 -0.213 48.095 1.00 95.81 222 ARG A CA 1
ATOM 1834 C C . ARG A 1 222 ? -32.614 0.992 47.382 1.00 95.81 222 ARG A C 1
ATOM 1836 O O . ARG A 1 222 ? -32.309 0.893 46.199 1.00 95.81 222 ARG A O 1
ATOM 1843 N N . ARG A 1 223 ? -32.370 2.082 48.115 1.00 97.50 223 ARG A N 1
ATOM 1844 C CA . ARG A 1 223 ? -31.729 3.299 47.602 1.00 97.50 223 ARG A CA 1
ATOM 1845 C C . ARG A 1 223 ? -30.335 3.018 47.042 1.00 97.50 223 ARG A C 1
ATOM 1847 O O . ARG A 1 223 ? -30.034 3.438 45.932 1.00 97.50 223 ARG A O 1
ATOM 1854 N N . LYS A 1 224 ? -29.498 2.272 47.772 1.00 96.06 224 LYS A N 1
ATOM 1855 C CA . LYS A 1 224 ? -28.142 1.912 47.319 1.00 96.06 224 LYS A CA 1
ATOM 1856 C C . LYS A 1 224 ? -28.148 1.034 46.070 1.00 96.06 224 LYS A C 1
ATOM 1858 O O . LYS A 1 224 ? -27.346 1.271 45.175 1.00 96.06 224 LYS A O 1
ATOM 1863 N N . LEU A 1 225 ? -29.051 0.054 45.995 1.00 96.31 225 LEU A N 1
ATOM 1864 C CA . LEU A 1 225 ? -29.178 -0.800 44.810 1.00 96.31 225 LEU A CA 1
ATOM 1865 C C . LEU A 1 225 ? -29.705 -0.028 43.593 1.00 96.31 225 LEU A C 1
ATOM 1867 O O . LEU A 1 225 ? -29.241 -0.289 42.489 1.00 96.31 225 LEU A O 1
ATOM 1871 N N . ALA A 1 226 ? -30.622 0.925 43.791 1.00 96.44 226 ALA A N 1
ATOM 1872 C CA . ALA A 1 226 ? -31.098 1.804 42.723 1.00 96.44 226 ALA A CA 1
ATOM 1873 C C . ALA A 1 226 ? -29.960 2.674 42.168 1.00 96.44 226 ALA A C 1
ATOM 1875 O O . ALA A 1 226 ? -29.685 2.616 40.977 1.00 96.44 226 ALA A O 1
ATOM 1876 N N . LEU A 1 227 ? -29.212 3.359 43.043 1.00 96.75 227 LEU A N 1
ATOM 1877 C CA . LEU A 1 227 ? -28.053 4.166 42.638 1.00 96.75 227 LEU A CA 1
ATOM 1878 C C . LEU A 1 227 ? -26.982 3.340 41.916 1.00 96.75 227 LEU A C 1
ATOM 1880 O O . LEU A 1 227 ? -26.371 3.812 40.963 1.00 96.75 227 LEU A O 1
ATOM 1884 N N . LEU A 1 228 ? -26.746 2.105 42.366 1.00 96.50 228 LEU A N 1
ATOM 1885 C CA . LEU A 1 228 ? -25.832 1.194 41.686 1.00 96.50 228 LEU A CA 1
ATOM 1886 C C . LEU A 1 228 ? -26.351 0.836 40.285 1.00 96.50 228 LEU A C 1
ATOM 1888 O O . LEU A 1 228 ? -25.566 0.788 39.347 1.00 96.50 228 LEU A O 1
ATOM 1892 N N . GLY A 1 229 ? -27.656 0.597 40.134 1.00 96.62 229 GLY A N 1
ATOM 1893 C CA . GLY A 1 229 ? -28.287 0.377 38.832 1.00 96.62 229 GLY A CA 1
ATOM 1894 C C . GLY A 1 229 ? -28.040 1.548 37.887 1.00 96.62 229 GLY A C 1
ATOM 1895 O O . GLY A 1 229 ? -27.444 1.352 36.829 1.00 96.62 229 GLY A O 1
ATOM 1896 N N . ASP A 1 230 ? -28.380 2.759 38.329 1.00 97.44 230 ASP A N 1
ATOM 1897 C CA . ASP A 1 230 ? -28.229 3.988 37.544 1.00 97.44 230 ASP A CA 1
ATOM 1898 C C . ASP A 1 230 ? -26.774 4.209 37.095 1.00 97.44 230 ASP A C 1
ATOM 1900 O O . ASP A 1 230 ? -26.523 4.551 35.942 1.00 97.44 230 ASP A O 1
ATOM 1904 N N . GLN A 1 231 ? -25.793 3.954 37.969 1.00 97.50 231 GLN A N 1
ATOM 1905 C CA . GLN A 1 231 ? -24.366 4.080 37.635 1.00 97.50 231 GLN A CA 1
ATOM 1906 C C . GLN A 1 231 ? -23.924 3.107 36.536 1.00 97.50 231 GLN A C 1
ATOM 1908 O O . GLN A 1 231 ? -23.180 3.480 35.627 1.00 97.50 231 GLN A O 1
ATOM 1913 N N . TYR A 1 232 ? -24.358 1.847 36.609 1.00 97.06 232 TYR A N 1
ATOM 1914 C CA . TYR A 1 232 ? -24.005 0.848 35.600 1.00 97.06 232 TYR A CA 1
ATOM 1915 C C . TYR A 1 232 ? -24.744 1.099 34.278 1.00 97.06 232 TYR A C 1
ATOM 1917 O O . TYR A 1 232 ? -24.159 0.896 33.214 1.00 97.06 232 TYR A O 1
ATOM 1925 N N . GLU A 1 233 ? -25.987 1.581 34.321 1.00 95.44 233 GLU A N 1
ATOM 1926 C CA . GLU A 1 233 ? -26.725 2.008 33.128 1.00 95.44 233 GLU A CA 1
ATOM 1927 C C . GLU A 1 233 ? -26.066 3.215 32.452 1.00 95.44 233 GLU A C 1
ATOM 1929 O O . GLU A 1 233 ? -25.836 3.180 31.242 1.00 95.44 233 GLU A O 1
ATOM 1934 N N . GLN A 1 234 ? -25.664 4.228 33.226 1.00 95.94 234 GLN A N 1
ATOM 1935 C CA . GLN A 1 234 ? -24.891 5.369 32.726 1.00 95.94 234 GLN A CA 1
ATOM 1936 C C . GLN A 1 234 ? -23.570 4.917 32.097 1.00 95.94 234 GLN A C 1
ATOM 1938 O O . GLN A 1 234 ? -23.250 5.325 30.985 1.00 95.94 234 GLN A O 1
ATOM 1943 N N . SER A 1 235 ? -22.836 4.005 32.742 1.00 94.06 235 SER A N 1
ATOM 1944 C CA . SER A 1 235 ? -21.581 3.471 32.198 1.00 94.06 235 SER A CA 1
ATOM 1945 C C . SER A 1 235 ? -21.770 2.759 30.849 1.00 94.06 235 SER A C 1
ATOM 1947 O O . SER A 1 235 ? -20.959 2.934 29.935 1.00 94.06 235 SER A O 1
ATOM 1949 N N . ILE A 1 236 ? -22.855 1.989 30.689 1.00 94.12 236 ILE A N 1
ATOM 1950 C CA . ILE A 1 236 ? -23.208 1.357 29.407 1.00 94.12 236 ILE A CA 1
ATOM 1951 C C . ILE A 1 236 ? -23.559 2.424 28.363 1.00 94.12 236 ILE A C 1
ATOM 1953 O O . ILE A 1 236 ? -23.064 2.351 27.236 1.00 94.12 236 ILE A O 1
ATOM 1957 N N . ALA A 1 237 ? -24.380 3.413 28.726 1.00 93.69 237 ALA A N 1
ATOM 1958 C CA . ALA A 1 237 ? -24.807 4.482 27.826 1.00 93.69 237 ALA A CA 1
ATOM 1959 C C . ALA A 1 237 ? -23.620 5.317 27.321 1.00 93.69 237 ALA A C 1
ATOM 1961 O O . ALA A 1 237 ? -23.462 5.490 26.114 1.00 93.69 237 ALA A O 1
ATOM 1962 N N . GLU A 1 238 ? -22.729 5.748 28.218 1.00 92.56 238 GLU A N 1
ATOM 1963 C CA . GLU A 1 238 ? -21.515 6.487 27.863 1.00 92.56 238 GLU A CA 1
ATOM 1964 C C . GLU A 1 238 ? -20.602 5.685 26.934 1.00 92.56 238 GLU A C 1
ATOM 1966 O O . GLU A 1 238 ? -20.036 6.229 25.985 1.00 92.56 238 GLU A O 1
ATOM 1971 N N . MET A 1 239 ? -20.439 4.383 27.190 1.00 91.94 239 MET A N 1
ATOM 1972 C CA . MET A 1 239 ? -19.632 3.509 26.339 1.00 91.94 239 MET A CA 1
ATOM 1973 C C . MET A 1 239 ? -20.212 3.407 24.920 1.00 91.94 239 MET A C 1
ATOM 1975 O O . MET A 1 239 ? -19.450 3.435 23.951 1.00 91.94 239 MET A O 1
ATOM 1979 N N . LEU A 1 240 ? -21.535 3.274 24.788 1.00 87.00 240 LEU A N 1
ATOM 1980 C CA . LEU A 1 240 ? -22.211 3.204 23.490 1.00 87.00 240 LEU A CA 1
ATOM 1981 C C . LEU A 1 240 ? -22.144 4.546 22.751 1.00 87.00 240 LEU A C 1
ATOM 1983 O O . LEU A 1 240 ? -21.828 4.565 21.562 1.00 87.00 240 LEU A O 1
ATOM 1987 N N . GLN A 1 241 ? -22.358 5.654 23.463 1.00 86.44 241 GLN A N 1
ATOM 1988 C CA . GLN A 1 241 ? -22.313 7.003 22.903 1.00 86.44 241 GLN A CA 1
ATOM 1989 C C . GLN A 1 241 ? -20.912 7.378 22.407 1.00 86.44 241 GLN A C 1
ATOM 1991 O O . GLN A 1 241 ? -20.771 7.895 21.304 1.00 86.44 241 GLN A O 1
ATOM 1996 N N . LYS A 1 242 ? -19.858 7.062 23.174 1.00 85.19 242 LYS A N 1
ATOM 1997 C CA . LYS A 1 242 ? -18.464 7.290 22.749 1.00 85.19 242 LYS A CA 1
ATOM 1998 C C . LYS A 1 242 ? -18.145 6.602 21.426 1.00 85.19 242 LYS A C 1
ATOM 2000 O O . LYS A 1 242 ? -17.344 7.106 20.651 1.00 85.19 242 LYS A O 1
ATOM 2005 N N . GLN A 1 243 ? -18.751 5.445 21.167 1.00 76.50 243 GLN A N 1
ATOM 2006 C CA . GLN A 1 243 ? -18.572 4.758 19.897 1.00 76.50 243 GLN A CA 1
ATOM 2007 C C . GLN A 1 243 ? -19.434 5.326 18.773 1.00 76.50 243 GLN A C 1
ATOM 2009 O O . GLN A 1 243 ? -18.941 5.376 17.653 1.00 76.50 243 GLN A O 1
ATOM 2014 N N . SER A 1 244 ? -20.667 5.775 19.030 1.00 71.19 244 SER A N 1
ATOM 2015 C CA . SER A 1 244 ? -21.495 6.399 17.989 1.00 71.19 244 SER A CA 1
ATOM 2016 C C . SER A 1 244 ? -20.914 7.728 17.502 1.00 71.19 244 SER A C 1
ATOM 2018 O O . SER A 1 244 ? -20.879 7.965 16.303 1.00 71.19 244 SER A O 1
ATOM 2020 N N . THR A 1 245 ? -20.363 8.557 18.393 1.00 64.38 245 THR A N 1
ATOM 2021 C CA . THR A 1 245 ? -19.750 9.835 17.991 1.00 64.38 245 THR A CA 1
ATOM 2022 C C . THR A 1 245 ? -18.485 9.637 17.155 1.00 64.38 245 THR A C 1
ATOM 2024 O O . THR A 1 245 ? -18.292 10.333 16.166 1.00 64.38 245 THR A O 1
ATOM 2027 N N . SER A 1 246 ? -17.647 8.646 17.487 1.00 62.19 246 SER A N 1
ATOM 2028 C CA . SER A 1 246 ? -16.481 8.300 16.657 1.00 62.19 246 SER A CA 1
ATOM 2029 C C . SER A 1 246 ? -16.870 7.754 15.278 1.00 62.19 246 SER A C 1
ATOM 2031 O O . SER A 1 246 ? -16.077 7.839 14.345 1.00 62.19 246 SER A O 1
ATOM 2033 N N . HIS A 1 247 ? -18.071 7.187 15.136 1.00 58.31 247 HIS A N 1
ATOM 2034 C CA . HIS A 1 247 ? -18.599 6.742 13.846 1.00 58.31 247 HIS A CA 1
ATOM 2035 C C . HIS A 1 247 ? -19.055 7.890 12.974 1.00 58.31 247 HIS A C 1
ATOM 2037 O O . HIS A 1 247 ? -18.698 7.918 11.802 1.00 58.31 247 HIS A O 1
ATOM 2043 N N . ASP A 1 248 ? -19.810 8.829 13.534 1.00 54.00 248 ASP A N 1
ATOM 2044 C CA . ASP A 1 248 ? -20.326 9.963 12.771 1.00 54.00 248 ASP A CA 1
ATOM 2045 C C . ASP A 1 248 ? -19.173 10.794 12.182 1.00 54.00 248 ASP A C 1
ATOM 2047 O O . ASP A 1 248 ? -19.221 11.176 11.017 1.00 54.00 248 ASP A O 1
ATOM 2051 N N . GLU A 1 249 ? -18.068 10.965 12.913 1.00 52.97 249 GLU A N 1
ATOM 2052 C CA . GLU A 1 249 ? -16.877 11.660 12.402 1.00 52.97 249 GLU A CA 1
ATOM 2053 C C . GLU A 1 249 ? -16.156 10.890 11.274 1.00 52.97 249 GLU A C 1
ATOM 2055 O O . GLU A 1 249 ? -15.733 11.490 10.282 1.00 52.97 249 GLU A O 1
ATOM 2060 N N . LEU A 1 250 ? -16.050 9.559 11.371 1.00 55.09 250 LEU A N 1
ATOM 2061 C CA . LEU A 1 250 ? -15.394 8.726 10.350 1.00 55.09 250 LEU A CA 1
ATOM 2062 C C . LEU A 1 250 ? -16.262 8.520 9.098 1.00 55.09 250 LEU A C 1
ATOM 2064 O O . LEU A 1 250 ? -15.744 8.510 7.980 1.00 55.09 250 LEU A O 1
ATOM 2068 N N . VAL A 1 251 ? -17.580 8.378 9.263 1.00 52.66 251 VAL A N 1
ATOM 2069 C CA . VAL A 1 251 ? -18.543 8.228 8.161 1.00 52.66 251 VAL A CA 1
ATOM 2070 C C . VAL A 1 251 ? -18.664 9.536 7.381 1.00 52.66 251 VAL A C 1
ATOM 2072 O O . VAL A 1 251 ? -18.639 9.510 6.151 1.00 52.66 251 VAL A O 1
ATOM 2075 N N . VAL A 1 252 ? -18.712 10.686 8.062 1.00 50.53 252 VAL A N 1
ATOM 2076 C CA . VAL A 1 252 ? -18.735 12.003 7.403 1.00 50.53 252 VAL A CA 1
ATOM 2077 C C . VAL A 1 252 ? -17.420 12.271 6.657 1.00 50.53 252 VAL A C 1
ATOM 2079 O O . VAL A 1 252 ? -17.453 12.763 5.529 1.00 50.53 252 VAL A O 1
ATOM 2082 N N . GLY A 1 253 ? -16.270 11.864 7.207 1.00 47.44 253 GLY A N 1
ATOM 2083 C CA . GLY A 1 253 ? -14.978 11.951 6.514 1.00 47.44 253 GLY A CA 1
ATOM 2084 C C . GLY A 1 253 ? -14.898 11.106 5.234 1.00 47.44 253 GLY A C 1
ATOM 2085 O O . GLY A 1 253 ? -14.336 11.552 4.235 1.00 47.44 253 GLY A O 1
ATOM 2086 N N . PHE A 1 254 ? -15.506 9.914 5.223 1.00 50.62 254 PHE A N 1
ATOM 2087 C CA . PHE A 1 254 ? -15.525 9.034 4.049 1.00 50.62 254 PHE A CA 1
ATOM 2088 C C . PHE A 1 254 ? -16.494 9.517 2.959 1.00 50.62 254 PHE A C 1
ATOM 2090 O O . PHE A 1 254 ? -16.164 9.466 1.775 1.00 50.62 254 PHE A O 1
ATOM 2097 N N . VAL A 1 255 ? -17.665 10.040 3.339 1.00 52.59 255 VAL A N 1
ATOM 2098 C CA . VAL A 1 255 ? -18.651 10.585 2.387 1.00 52.59 255 VAL A CA 1
ATOM 2099 C C . VAL A 1 255 ? -18.123 11.843 1.687 1.00 52.59 255 VAL A C 1
ATOM 2101 O O . VAL A 1 255 ? -18.386 12.029 0.503 1.00 52.59 255 VAL A O 1
ATOM 2104 N N . LEU A 1 256 ? -17.315 12.667 2.364 1.00 48.62 256 LEU A N 1
ATOM 2105 C CA . LEU A 1 256 ? -16.704 13.857 1.755 1.00 48.62 256 LEU A CA 1
ATOM 2106 C C . LEU A 1 256 ? -15.502 13.544 0.844 1.00 48.62 256 LEU A C 1
ATOM 2108 O O . LEU A 1 256 ? -15.182 14.354 -0.021 1.00 48.62 256 LEU A O 1
ATOM 2112 N N . HIS A 1 257 ? -14.854 12.382 0.990 1.00 47.97 257 HIS A N 1
ATOM 2113 C CA . HIS A 1 257 ? -13.760 11.941 0.105 1.00 47.97 257 HIS A CA 1
ATOM 2114 C C . HIS A 1 257 ? -14.223 11.090 -1.090 1.00 47.97 257 HIS A C 1
ATOM 2116 O O . HIS A 1 257 ? -13.431 10.823 -1.991 1.00 47.97 257 HIS A O 1
ATOM 2122 N N . ALA A 1 258 ? -15.496 10.686 -1.120 1.00 44.44 258 ALA A N 1
ATOM 2123 C CA . ALA A 1 258 ? -16.122 9.949 -2.219 1.00 44.44 258 ALA A CA 1
ATOM 2124 C C . ALA A 1 258 ? -17.016 10.846 -3.104 1.00 44.44 258 ALA A C 1
ATOM 2126 O O . ALA A 1 258 ? -17.995 10.373 -3.684 1.00 44.44 258 ALA A O 1
ATOM 2127 N N . GLY A 1 259 ? -16.700 12.144 -3.201 1.00 35.84 259 GLY A N 1
ATOM 2128 C CA . GLY A 1 259 ? -17.226 13.005 -4.264 1.00 35.84 259 GLY A CA 1
ATOM 2129 C C . GLY A 1 259 ? -16.706 12.541 -5.633 1.00 35.84 259 GLY A C 1
ATOM 2130 O O . GLY A 1 259 ? -15.637 11.928 -5.686 1.00 35.84 259 GLY A O 1
ATOM 2131 N N . PRO A 1 260 ? -17.451 12.771 -6.730 1.00 46.66 260 PRO A N 1
ATOM 2132 C CA . PRO A 1 260 ? -17.067 12.282 -8.046 1.00 46.66 260 PRO A CA 1
ATOM 2133 C C . PRO A 1 260 ? -15.686 12.845 -8.384 1.00 46.66 260 PRO A C 1
ATOM 2135 O O . PRO A 1 260 ? -15.497 14.056 -8.447 1.00 46.66 260 PRO A O 1
ATOM 2138 N N . GLN A 1 261 ? -14.706 11.956 -8.545 1.00 47.16 261 GLN A N 1
ATOM 2139 C CA . GLN A 1 261 ? -13.466 12.286 -9.233 1.00 47.16 261 GLN A CA 1
ATOM 2140 C C . GLN A 1 261 ? -13.882 12.568 -10.673 1.00 47.16 261 GLN A C 1
ATOM 2142 O O . GLN A 1 261 ? -14.054 11.643 -11.469 1.00 47.16 261 GLN A O 1
ATOM 2147 N N . ASP A 1 262 ? -14.177 13.837 -10.949 1.00 38.84 262 ASP A N 1
ATOM 2148 C CA . ASP A 1 262 ? -14.444 14.322 -12.286 1.00 38.84 262 ASP A CA 1
ATOM 2149 C C . ASP A 1 262 ? -13.275 13.908 -13.173 1.00 38.84 262 ASP A C 1
ATOM 2151 O O . ASP A 1 262 ? -12.122 14.293 -12.979 1.00 38.84 262 ASP A O 1
ATOM 2155 N N . SER A 1 263 ? -13.625 13.081 -14.147 1.00 45.97 263 SER A N 1
ATOM 2156 C CA . SER A 1 263 ? -12.967 12.956 -15.431 1.00 45.97 263 SER A CA 1
ATOM 2157 C C . SER A 1 263 ? -12.405 14.301 -15.889 1.00 45.97 263 SER A C 1
ATOM 2159 O O . SER A 1 263 ? -13.163 15.168 -16.326 1.00 45.97 263 SER A O 1
ATOM 2161 N N . PHE A 1 264 ? -11.087 14.454 -15.838 1.00 40.78 264 PHE A N 1
ATOM 2162 C CA . PHE A 1 264 ? -10.384 15.447 -16.632 1.00 40.78 264 PHE A CA 1
ATOM 2163 C C . PHE A 1 264 ? -9.220 14.780 -17.362 1.00 40.78 264 PHE A C 1
ATOM 2165 O O . PHE A 1 264 ? -8.468 13.992 -16.792 1.00 40.78 264 PHE A O 1
ATOM 2172 N N . ILE A 1 265 ? -9.227 15.076 -18.658 1.00 42.53 265 ILE A N 1
ATOM 2173 C CA . ILE A 1 265 ? -8.333 14.686 -19.750 1.00 42.53 265 ILE A CA 1
ATOM 2174 C C . ILE A 1 265 ? -6.878 15.030 -19.434 1.00 42.53 265 ILE A C 1
ATOM 2176 O O . ILE A 1 265 ? -6.655 16.125 -18.869 1.00 42.53 265 ILE A O 1
#

Organism: NCBI:txid61484

Foldseek 3Di:
DDDDDDDDDDDDDDDDDDDDDDDDDPDDPDPDDPPDDPDDPDDDDPPPPDPPPPDPPPPPPPPPPPPDDDDPPPDDPDDPPVVVVVVVVVVVVVVVVVVVVVVVVVVVVVVVVVVVVVVVVVVVVVVVVVVVVVVVVVVVVVVVVVVVVVVVVVVVVVVVVVVCVVCVVVVLVVVLVVLVVVLVVVLVVLVVVLVVVLVVVVVPDDPVCNVVVVVVSVVVSVVVNVVSVVVSVVVSVVSVVVVVVVVVVVVVVVVVVPDDPDDDD